Protein AF-A0A0F9GDW2-F1 (afdb_monomer)

Structure (mmCIF, N/CA/C/O backbone):
data_AF-A0A0F9GDW2-F1
#
_entry.id   AF-A0A0F9GDW2-F1
#
loop_
_atom_site.group_PDB
_atom_site.id
_atom_site.type_symbol
_atom_site.label_atom_id
_atom_site.label_alt_id
_atom_site.label_comp_id
_atom_site.label_asym_id
_atom_site.label_entity_id
_atom_site.label_seq_id
_atom_site.pdbx_PDB_ins_code
_atom_site.Cartn_x
_atom_site.Cartn_y
_atom_site.Cartn_z
_atom_site.occupancy
_atom_site.B_iso_or_equiv
_atom_site.auth_seq_id
_atom_site.auth_comp_id
_atom_site.auth_asym_id
_atom_site.auth_atom_id
_atom_site.pdbx_PDB_model_num
ATOM 1 N N . MET A 1 1 ? 42.168 -28.262 28.549 1.00 52.00 1 MET A N 1
ATOM 2 C CA . MET A 1 1 ? 41.360 -29.032 27.578 1.00 52.00 1 MET A CA 1
ATOM 3 C C . MET A 1 1 ? 40.433 -28.044 26.885 1.00 52.00 1 MET A C 1
ATOM 5 O O . MET A 1 1 ? 39.721 -27.346 27.592 1.00 52.00 1 MET A O 1
ATOM 9 N N . SER A 1 2 ? 40.497 -27.896 25.560 1.00 59.50 2 SER A N 1
ATOM 10 C CA . SER A 1 2 ? 39.578 -27.034 24.804 1.00 59.50 2 SER A CA 1
ATOM 11 C C . SER A 1 2 ? 38.297 -27.809 24.485 1.00 59.50 2 SER A C 1
ATOM 13 O O . SER A 1 2 ? 38.347 -28.894 23.909 1.00 59.50 2 SER A O 1
ATOM 15 N N . VAL A 1 3 ? 37.141 -27.279 24.883 1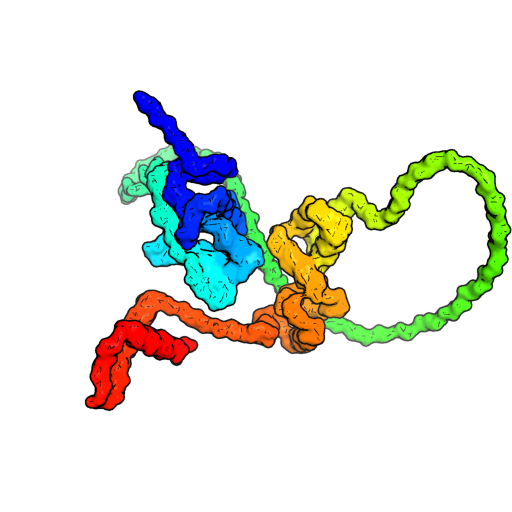.00 66.94 3 VAL A N 1
ATOM 16 C CA . VAL A 1 3 ? 35.837 -27.858 24.532 1.00 66.94 3 VAL A CA 1
ATOM 17 C C . VAL A 1 3 ? 35.447 -27.324 23.158 1.00 66.94 3 VAL A C 1
ATOM 19 O O . VAL A 1 3 ? 35.187 -26.133 23.009 1.00 66.94 3 VAL A O 1
ATOM 22 N N . THR A 1 4 ? 35.415 -28.194 22.149 1.00 68.94 4 THR A N 1
ATOM 23 C CA . THR A 1 4 ? 34.910 -27.837 20.816 1.00 68.94 4 THR A CA 1
ATOM 24 C C . THR A 1 4 ? 33.392 -27.998 20.833 1.00 68.94 4 THR A C 1
ATOM 26 O O . THR A 1 4 ? 32.893 -29.119 20.903 1.00 68.94 4 THR A O 1
ATOM 29 N N . ARG A 1 5 ? 32.645 -26.888 20.829 1.00 68.94 5 ARG A N 1
ATOM 30 C CA . ARG A 1 5 ? 31.180 -26.923 20.709 1.00 68.94 5 ARG A CA 1
ATOM 31 C C . ARG A 1 5 ? 30.817 -27.086 19.235 1.00 68.94 5 ARG A C 1
ATOM 33 O O . ARG A 1 5 ? 31.237 -26.283 18.408 1.00 68.94 5 ARG A O 1
ATOM 40 N N . THR A 1 6 ? 30.056 -28.129 18.915 1.00 75.31 6 THR A N 1
ATOM 41 C CA . THR A 1 6 ? 29.472 -28.289 17.577 1.00 75.31 6 THR A CA 1
ATOM 42 C C . THR A 1 6 ? 28.319 -27.291 17.457 1.00 75.31 6 THR A C 1
ATOM 44 O O . THR A 1 6 ? 27.475 -27.275 18.357 1.00 75.31 6 THR A O 1
ATOM 47 N N . PRO A 1 7 ? 28.276 -26.436 16.421 1.00 76.12 7 PRO A N 1
ATOM 48 C CA . PRO A 1 7 ? 27.157 -25.522 16.234 1.00 76.12 7 PRO A CA 1
ATOM 49 C C . PRO A 1 7 ? 25.866 -26.321 16.006 1.00 76.12 7 PRO A C 1
ATOM 51 O O . PRO A 1 7 ? 25.851 -27.284 15.242 1.00 76.12 7 PRO A O 1
ATOM 54 N N . ALA A 1 8 ? 24.790 -25.912 16.676 1.00 79.06 8 ALA A N 1
ATOM 55 C CA . ALA A 1 8 ? 23.445 -26.450 16.498 1.00 79.06 8 ALA A CA 1
ATOM 56 C C . ALA A 1 8 ? 22.845 -26.077 15.127 1.00 79.06 8 ALA A C 1
ATOM 58 O O . ALA A 1 8 ? 21.973 -26.781 14.625 1.00 79.06 8 ALA A O 1
ATOM 59 N N . CYS A 1 9 ? 23.329 -24.997 14.506 1.00 78.94 9 CYS A N 1
ATOM 60 C CA . CYS A 1 9 ? 22.903 -24.528 13.193 1.00 78.94 9 CYS A CA 1
ATOM 61 C C . CYS A 1 9 ? 24.097 -24.148 12.317 1.00 78.94 9 CYS A C 1
ATOM 63 O O . CYS A 1 9 ? 25.021 -23.455 12.744 1.00 78.94 9 CYS A O 1
ATOM 65 N N . THR A 1 10 ? 24.061 -24.602 11.067 1.00 82.75 10 THR A N 1
ATOM 66 C CA . THR A 1 10 ? 25.106 -24.378 10.062 1.00 82.75 10 THR A CA 1
ATOM 67 C C . THR A 1 10 ? 24.712 -23.338 9.011 1.00 82.75 10 THR A C 1
ATOM 69 O O . THR A 1 10 ? 25.503 -23.068 8.104 1.00 82.75 10 THR A O 1
ATOM 72 N N . VAL A 1 11 ? 23.525 -22.720 9.113 1.00 77.25 11 VAL A N 1
ATOM 73 C CA . VAL A 1 11 ? 23.107 -21.679 8.166 1.00 77.25 11 VAL A CA 1
ATOM 74 C C . VAL A 1 11 ? 23.970 -20.430 8.306 1.00 77.25 11 VAL A C 1
ATOM 76 O O . VAL A 1 11 ? 24.138 -19.840 9.376 1.00 77.25 11 VAL A O 1
ATOM 79 N N . LYS A 1 12 ? 24.522 -20.011 7.163 1.00 75.75 12 LYS A N 1
ATOM 80 C CA . LYS A 1 12 ? 25.348 -18.813 7.037 1.00 75.75 12 LYS A CA 1
ATOM 81 C C . LYS A 1 12 ? 24.531 -17.578 7.428 1.00 75.75 12 LYS A C 1
ATOM 83 O O . LYS A 1 12 ? 23.558 -17.247 6.759 1.00 75.75 12 LYS A O 1
ATOM 88 N N . GLY A 1 13 ? 24.971 -16.880 8.474 1.00 74.25 13 GLY A N 1
ATOM 89 C CA . GLY A 1 13 ? 24.298 -15.685 8.994 1.00 74.25 13 GLY A CA 1
ATOM 90 C C . GLY A 1 13 ? 23.330 -15.944 10.151 1.00 74.25 13 GLY A C 1
ATOM 91 O O . GLY A 1 13 ? 22.665 -15.002 10.573 1.00 74.25 13 GLY A O 1
ATOM 92 N N . CYS A 1 14 ? 23.262 -17.171 10.687 1.00 78.38 14 CYS A N 1
ATOM 93 C CA . CYS A 1 14 ? 22.574 -17.416 11.953 1.00 78.38 14 CYS A CA 1
ATOM 94 C C . CYS A 1 14 ? 23.217 -16.564 13.068 1.00 78.38 14 CYS A C 1
ATOM 96 O O . CYS A 1 14 ? 24.439 -16.628 13.237 1.00 78.38 14 CYS A O 1
ATOM 98 N N . PRO A 1 15 ? 22.438 -15.776 13.834 1.00 78.00 15 PRO A N 1
ATOM 99 C CA . PRO A 1 15 ? 22.981 -14.943 14.906 1.00 78.00 15 PRO A CA 1
ATOM 100 C C . PRO A 1 15 ? 23.404 -15.765 16.131 1.00 78.00 15 PRO A C 1
ATOM 102 O O . PRO A 1 15 ? 24.251 -15.321 16.898 1.00 78.00 15 PRO A O 1
ATOM 105 N N . GLN A 1 16 ? 22.842 -16.966 16.321 1.00 85.12 16 GLN A N 1
ATOM 106 C CA . GLN A 1 16 ? 23.134 -17.824 17.471 1.00 85.12 16 GLN A CA 1
ATOM 107 C C . GLN A 1 16 ? 23.370 -19.288 17.066 1.00 85.12 16 GLN A C 1
ATOM 109 O O . GLN A 1 16 ? 22.663 -20.177 17.541 1.00 85.12 16 GLN A O 1
ATOM 114 N N . PRO A 1 17 ? 24.388 -19.594 16.240 1.00 84.50 17 PRO A N 1
ATOM 115 C CA . PRO A 1 17 ? 24.582 -20.924 15.654 1.00 84.50 17 PRO A CA 1
ATOM 116 C C . PRO A 1 17 ? 24.800 -22.034 16.689 1.00 84.50 17 PRO A C 1
ATOM 118 O O . PRO A 1 17 ? 24.623 -23.203 16.374 1.00 84.50 17 PRO A O 1
ATOM 121 N N . SER A 1 18 ? 25.155 -21.694 17.927 1.00 86.19 18 SER A N 1
ATOM 122 C CA . SER A 1 18 ? 25.413 -22.648 19.012 1.00 86.19 18 SER A CA 1
ATOM 123 C C . SER A 1 18 ? 24.272 -22.767 20.030 1.00 86.19 18 SER A C 1
ATOM 125 O O . SER A 1 18 ? 24.387 -23.582 20.942 1.00 86.19 18 SER A O 1
ATOM 127 N N . SER A 1 19 ? 23.207 -21.962 19.922 1.00 84.88 19 SER A N 1
ATOM 128 C CA . SER A 1 19 ? 22.114 -21.928 20.904 1.00 84.88 19 SER A CA 1
ATOM 129 C C . SER A 1 19 ? 20.994 -22.891 20.500 1.00 84.88 19 SER A C 1
ATOM 131 O O . SER A 1 19 ? 20.288 -22.605 19.535 1.00 84.88 19 SER A O 1
ATOM 133 N N . PRO A 1 20 ? 20.793 -24.035 21.178 1.00 82.62 20 PRO A N 1
ATOM 134 C CA . PRO A 1 20 ? 19.702 -24.944 20.833 1.00 82.62 20 PRO A CA 1
ATOM 135 C C . PRO A 1 20 ? 18.328 -24.304 21.072 1.00 82.62 20 PRO A C 1
ATOM 137 O O . PRO A 1 20 ? 17.420 -24.534 20.284 1.00 82.62 20 PRO A O 1
ATOM 140 N N . GLU A 1 21 ? 18.191 -23.450 22.092 1.00 82.88 21 GLU A N 1
ATOM 141 C CA . GLU A 1 21 ? 16.929 -22.768 22.413 1.00 82.88 21 GLU A CA 1
ATOM 142 C C . GLU A 1 21 ? 16.504 -21.769 21.336 1.00 82.88 21 GLU A C 1
ATOM 144 O O . GLU A 1 21 ? 15.319 -21.669 21.027 1.00 82.88 21 GLU A O 1
ATOM 149 N N . PHE A 1 22 ? 17.467 -21.082 20.710 1.00 80.44 22 PHE A N 1
ATOM 150 C CA . PHE A 1 22 ? 17.203 -20.174 19.590 1.00 80.44 22 PHE A CA 1
ATOM 151 C C . PHE A 1 22 ? 16.595 -20.897 18.376 1.00 80.44 22 PHE A C 1
ATOM 153 O O . PHE A 1 22 ? 15.884 -20.293 17.577 1.00 80.44 22 PHE A O 1
ATOM 160 N N . HIS A 1 23 ? 16.854 -22.200 18.247 1.00 80.31 23 HIS A N 1
ATOM 161 C CA . HIS A 1 23 ? 16.364 -23.031 17.149 1.00 80.31 23 HIS A CA 1
ATOM 162 C C . HIS A 1 23 ? 15.112 -23.833 17.514 1.00 80.31 23 HIS A C 1
ATOM 164 O O . HIS A 1 23 ? 14.729 -24.721 16.758 1.00 80.31 23 HIS A O 1
ATOM 170 N N . ILE A 1 24 ? 14.457 -23.541 18.641 1.00 84.31 24 ILE A N 1
ATOM 171 C CA . ILE A 1 24 ? 13.133 -24.090 18.951 1.00 84.31 24 ILE A CA 1
ATOM 172 C C . ILE A 1 24 ? 12.095 -23.109 18.401 1.00 84.31 24 ILE A C 1
ATOM 174 O O . ILE A 1 24 ? 12.062 -21.955 18.835 1.00 84.31 24 ILE A O 1
ATOM 178 N N . PRO A 1 25 ? 11.265 -23.511 17.424 1.00 84.44 25 PRO A N 1
ATOM 179 C CA . PRO A 1 25 ? 10.358 -22.581 16.772 1.00 84.44 25 PRO A CA 1
ATOM 180 C C . PRO A 1 25 ? 9.302 -22.117 17.768 1.00 84.44 25 PRO A C 1
ATOM 182 O O . PRO A 1 25 ? 8.702 -22.922 18.482 1.00 84.44 25 PRO A O 1
ATOM 185 N N . ILE A 1 26 ? 9.048 -20.809 17.803 1.00 86.75 26 ILE A N 1
ATOM 186 C CA . ILE A 1 26 ? 8.137 -20.204 18.784 1.00 86.75 26 ILE A CA 1
ATOM 187 C C . ILE A 1 26 ? 6.688 -20.681 18.615 1.00 86.75 26 ILE A C 1
ATOM 189 O O . ILE A 1 26 ? 5.897 -20.557 19.543 1.00 86.75 26 ILE A O 1
ATOM 193 N N . CYS A 1 27 ? 6.347 -21.242 17.451 1.00 84.00 27 CYS A N 1
ATOM 194 C CA . CYS A 1 27 ? 5.046 -21.845 17.170 1.00 84.00 27 CYS A CA 1
ATOM 195 C C . CYS A 1 27 ? 4.886 -23.267 17.737 1.00 84.00 27 CYS A C 1
ATOM 197 O O . CYS A 1 27 ? 3.802 -23.827 17.645 1.00 84.00 27 CYS A O 1
ATOM 199 N N . GLY A 1 28 ? 5.943 -23.883 18.284 1.00 82.12 28 GLY A N 1
ATOM 200 C CA . GLY A 1 28 ? 5.887 -25.222 18.887 1.00 82.12 28 GLY A CA 1
ATOM 201 C C . GLY A 1 28 ? 5.769 -26.393 17.899 1.00 82.12 28 GLY A C 1
ATOM 202 O O . GLY A 1 28 ? 5.793 -27.546 18.323 1.00 82.12 28 GLY A O 1
ATOM 203 N N . HIS A 1 29 ? 5.681 -26.131 16.593 1.00 76.94 29 HIS A N 1
ATOM 204 C CA . HIS A 1 29 ? 5.702 -27.165 15.554 1.00 76.94 29 HIS A CA 1
ATOM 205 C C . HIS A 1 29 ? 7.136 -27.692 15.392 1.00 76.94 29 HIS A C 1
ATOM 207 O O . HIS A 1 29 ? 8.032 -26.902 15.126 1.00 76.94 29 HIS A O 1
ATOM 213 N N . GLY A 1 30 ? 7.351 -28.992 15.625 1.00 63.19 30 GLY A N 1
ATOM 214 C CA . GLY A 1 30 ? 8.648 -29.618 15.933 1.00 63.19 30 GLY A CA 1
ATOM 215 C C . GLY A 1 30 ? 9.842 -29.361 14.993 1.00 63.19 30 GLY A C 1
ATOM 216 O O . GLY A 1 30 ? 9.736 -28.794 13.913 1.00 63.19 30 GLY A O 1
ATOM 217 N N . LEU A 1 31 ? 11.017 -29.826 15.435 1.00 59.19 31 LEU A N 1
ATOM 218 C CA . LEU A 1 31 ? 12.348 -29.571 14.852 1.00 59.19 31 LEU A CA 1
ATOM 219 C C . LEU A 1 31 ? 12.646 -30.301 13.525 1.00 59.19 31 LEU A C 1
ATOM 221 O O . LEU A 1 31 ? 13.790 -30.289 13.065 1.00 59.19 31 LEU A O 1
ATOM 225 N N . GLU A 1 32 ? 11.672 -30.977 12.916 1.00 55.09 32 GLU A N 1
ATOM 226 C CA . GLU A 1 32 ? 11.931 -31.839 11.763 1.00 55.09 32 GLU A CA 1
ATOM 227 C C . GLU A 1 32 ? 12.125 -31.025 10.473 1.00 55.09 32 GLU A C 1
ATOM 229 O O . GLU A 1 32 ? 11.215 -30.782 9.690 1.00 55.09 32 GLU A O 1
ATOM 234 N N . GLY A 1 33 ? 13.378 -30.636 10.232 1.00 52.59 33 GLY A N 1
ATOM 235 C CA . GLY A 1 33 ? 13.970 -30.788 8.902 1.00 52.59 33 GLY A CA 1
ATOM 236 C C . GLY A 1 33 ? 14.481 -29.529 8.218 1.00 52.59 33 GLY A C 1
ATOM 237 O O . GLY A 1 33 ? 15.542 -29.591 7.602 1.00 52.59 33 GLY A O 1
ATOM 238 N N . HIS A 1 34 ? 13.817 -28.378 8.331 1.00 58.16 34 HIS A N 1
ATOM 239 C CA . HIS A 1 34 ? 14.193 -27.202 7.533 1.00 58.16 34 HIS A CA 1
ATOM 240 C C . HIS A 1 34 ? 14.028 -25.904 8.328 1.00 58.16 34 HIS A C 1
ATOM 242 O O . HIS A 1 34 ? 12.921 -25.419 8.539 1.00 58.16 34 HIS A O 1
ATOM 248 N N . HIS A 1 35 ? 15.145 -25.341 8.800 1.00 56.12 35 HIS A N 1
ATOM 249 C CA . HIS A 1 35 ? 15.147 -24.058 9.500 1.00 56.12 35 HIS A CA 1
ATOM 250 C C . HIS A 1 35 ? 15.258 -22.909 8.490 1.00 56.12 35 HIS A C 1
ATOM 252 O O . HIS A 1 35 ? 16.263 -22.769 7.795 1.00 56.12 35 HIS A O 1
ATOM 258 N N . HIS A 1 36 ? 14.229 -22.065 8.425 1.00 58.44 36 HIS A N 1
ATOM 259 C CA . HIS A 1 36 ? 14.287 -20.791 7.716 1.00 58.44 36 HIS A CA 1
ATOM 260 C C . HIS A 1 36 ? 14.498 -19.673 8.739 1.00 58.44 36 HIS A C 1
ATOM 262 O O . HIS A 1 36 ? 13.684 -19.474 9.639 1.00 58.44 36 HIS A O 1
ATOM 268 N N . HIS A 1 37 ? 15.613 -18.948 8.627 1.00 58.38 37 HIS A N 1
ATOM 269 C CA . HIS A 1 37 ? 15.817 -17.728 9.404 1.00 58.38 37 HIS A CA 1
ATOM 270 C C . HIS A 1 37 ? 14.956 -16.624 8.803 1.00 58.38 37 HIS A C 1
ATOM 272 O O . HIS A 1 37 ? 15.246 -16.118 7.718 1.00 58.38 37 HIS A O 1
ATOM 278 N N . VAL A 1 38 ? 13.908 -16.236 9.520 1.00 56.03 38 VAL A N 1
ATOM 279 C CA . VAL A 1 38 ? 13.027 -15.149 9.100 1.00 56.03 38 VAL A CA 1
ATOM 280 C C . VAL A 1 38 ? 13.614 -13.846 9.612 1.00 56.03 38 VAL A C 1
ATOM 282 O O . VAL A 1 38 ? 13.271 -13.347 10.684 1.00 56.03 38 VAL A O 1
ATOM 285 N N . VAL A 1 39 ? 14.545 -13.283 8.847 1.00 55.78 39 VAL A N 1
ATOM 286 C CA . VAL A 1 39 ? 14.978 -11.904 9.074 1.00 55.78 39 VAL A CA 1
ATOM 287 C C . VAL A 1 39 ? 13.936 -11.010 8.421 1.00 55.78 39 VAL A C 1
ATOM 289 O O . VAL A 1 39 ? 14.037 -10.698 7.233 1.00 55.78 39 VAL A O 1
ATOM 292 N N . LYS A 1 40 ? 12.907 -10.611 9.176 1.00 53.78 40 LYS A N 1
ATOM 293 C CA . LYS A 1 40 ? 11.912 -9.663 8.669 1.00 53.78 40 LYS A CA 1
ATOM 294 C C . LYS A 1 40 ? 12.575 -8.291 8.504 1.00 53.78 40 LYS A C 1
ATOM 296 O O . LYS A 1 40 ? 12.608 -7.477 9.424 1.00 53.78 40 LYS A O 1
ATOM 301 N N . ARG A 1 41 ? 13.129 -8.036 7.314 1.00 50.78 41 ARG A N 1
ATOM 302 C CA . ARG A 1 41 ? 13.840 -6.786 6.980 1.00 50.78 41 ARG A CA 1
ATOM 303 C C . ARG A 1 41 ? 12.935 -5.551 7.053 1.00 50.78 41 ARG A C 1
ATOM 305 O O . ARG A 1 41 ? 13.435 -4.454 7.288 1.00 50.78 41 ARG A O 1
ATOM 312 N N . SER A 1 42 ? 11.620 -5.734 6.916 1.00 44.59 42 SER A N 1
ATOM 313 C CA . SER A 1 42 ? 10.633 -4.657 6.782 1.00 44.59 42 SER A CA 1
ATOM 314 C C . SER A 1 42 ? 10.296 -3.887 8.069 1.00 44.59 42 SER A C 1
ATOM 316 O O . SER A 1 42 ? 9.485 -2.967 8.008 1.00 44.59 42 SER A O 1
ATOM 318 N N . GLN A 1 43 ? 10.899 -4.199 9.227 1.00 45.06 43 GLN A N 1
ATOM 319 C CA . GLN A 1 43 ? 10.643 -3.448 10.474 1.00 45.06 43 GLN A CA 1
ATOM 320 C C . GLN A 1 43 ? 11.884 -2.959 11.243 1.00 45.06 43 GLN A C 1
ATOM 322 O O . GLN A 1 43 ? 11.722 -2.363 12.304 1.00 45.06 43 GLN A O 1
ATOM 327 N N . GLY A 1 44 ? 13.112 -3.131 10.733 1.00 40.94 44 GLY A N 1
ATOM 328 C CA . GLY A 1 44 ? 14.289 -2.640 11.474 1.00 40.94 44 GLY A CA 1
ATOM 329 C C . GLY A 1 44 ? 15.662 -2.733 10.807 1.00 40.94 44 GLY A C 1
ATOM 330 O O . GLY A 1 44 ? 16.665 -2.533 11.484 1.00 40.94 44 GLY A O 1
ATOM 331 N N . GLY A 1 45 ? 15.758 -3.040 9.509 1.00 52.72 45 GLY A N 1
ATOM 332 C CA . GLY A 1 45 ? 17.063 -3.242 8.871 1.00 52.72 45 GLY A CA 1
ATOM 333 C C . GLY A 1 45 ? 17.755 -4.532 9.337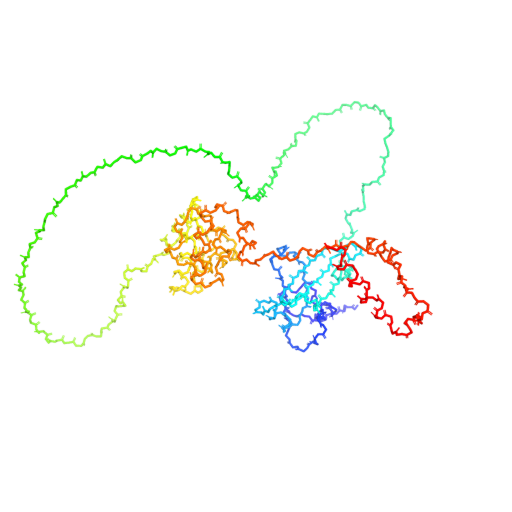 1.00 52.72 45 GLY A C 1
ATOM 334 O O . GLY A 1 45 ? 17.092 -5.491 9.730 1.00 52.72 45 GLY A O 1
ATOM 335 N N . LYS A 1 46 ? 19.092 -4.587 9.250 1.00 57.50 46 LYS A N 1
ATOM 336 C CA . LYS A 1 46 ? 19.890 -5.784 9.598 1.00 57.50 46 LYS A CA 1
ATOM 337 C C . LYS A 1 46 ? 19.796 -6.176 11.081 1.00 57.50 46 LYS A C 1
ATOM 339 O O . LYS A 1 46 ? 20.043 -7.336 11.395 1.00 57.50 46 LYS A O 1
ATOM 344 N N . ASP A 1 47 ? 19.370 -5.243 11.931 1.00 64.00 47 ASP A N 1
ATOM 345 C CA . ASP A 1 47 ? 19.333 -5.381 13.391 1.00 64.00 47 ASP A CA 1
ATOM 346 C C . ASP A 1 47 ? 17.903 -5.573 13.929 1.00 64.00 47 ASP A C 1
ATOM 348 O O . ASP A 1 47 ? 17.639 -5.443 15.126 1.00 64.00 47 ASP A O 1
ATOM 352 N N . GLY A 1 48 ? 16.948 -5.868 13.040 1.00 66.81 48 GLY A N 1
ATOM 353 C CA . GLY A 1 48 ? 15.583 -6.192 13.436 1.00 66.81 48 GLY A CA 1
ATOM 354 C C . GLY A 1 48 ? 15.519 -7.464 14.297 1.00 66.81 48 GLY A C 1
ATOM 355 O O . GLY A 1 48 ? 16.338 -8.371 14.121 1.00 66.81 48 GLY A O 1
ATOM 356 N N . PRO A 1 49 ? 14.536 -7.566 15.212 1.00 69.06 49 PRO A N 1
ATOM 357 C CA . PRO A 1 49 ? 14.340 -8.767 16.015 1.00 69.06 49 PRO A CA 1
ATOM 358 C C . PRO A 1 49 ? 14.131 -9.983 15.107 1.00 69.06 49 PRO A C 1
ATOM 360 O O . PRO A 1 49 ? 13.234 -9.996 14.261 1.00 69.06 49 PRO A O 1
ATOM 363 N N . GLN A 1 50 ? 14.972 -11.001 15.283 1.00 74.62 50 GLN A N 1
ATOM 364 C CA . GLN A 1 50 ? 14.862 -12.264 14.563 1.00 74.62 50 GLN A CA 1
ATOM 365 C C . GLN A 1 50 ? 14.065 -13.243 15.414 1.00 74.62 50 GLN A C 1
ATOM 367 O O . GLN A 1 50 ? 14.420 -13.505 16.561 1.00 74.62 50 GLN A O 1
ATOM 372 N N . VAL A 1 51 ? 12.990 -13.781 14.846 1.00 81.25 51 VAL A N 1
ATOM 373 C CA . VAL A 1 51 ? 12.208 -14.848 15.469 1.00 81.25 51 VAL A CA 1
ATOM 374 C C . VAL A 1 51 ? 12.304 -16.109 14.631 1.00 81.25 51 VAL A C 1
ATOM 376 O O . VAL A 1 51 ? 12.376 -16.052 13.402 1.00 81.25 51 VAL A O 1
ATOM 379 N N . PHE A 1 52 ? 12.290 -17.253 15.305 1.00 82.62 52 PHE A N 1
ATOM 380 C CA . PHE A 1 52 ? 12.320 -18.549 14.652 1.00 82.62 52 PHE A CA 1
ATOM 381 C C . PHE A 1 52 ? 10.915 -19.163 14.629 1.00 82.62 52 PHE A C 1
ATOM 383 O O . PHE A 1 52 ? 10.327 -19.401 15.681 1.00 82.62 52 PHE A O 1
ATOM 390 N N . ILE A 1 53 ? 10.367 -19.404 13.436 1.00 86.38 53 ILE A N 1
ATOM 391 C CA . ILE A 1 53 ? 9.052 -20.031 13.209 1.00 86.38 53 ILE A CA 1
ATOM 392 C C . ILE A 1 53 ? 9.199 -21.215 12.248 1.00 86.38 53 ILE A C 1
ATOM 394 O O . ILE A 1 53 ? 10.149 -21.261 11.468 1.00 86.38 53 ILE A O 1
ATOM 398 N N . CYS A 1 54 ? 8.274 -22.179 12.301 1.00 85.75 54 CYS A N 1
ATOM 399 C CA . CYS A 1 54 ? 8.309 -23.316 11.382 1.00 85.75 54 CYS A CA 1
ATOM 400 C C . CYS A 1 54 ? 7.988 -22.891 9.930 1.00 85.75 54 CYS A C 1
ATOM 402 O O . CYS A 1 54 ? 7.362 -21.841 9.726 1.00 85.75 54 CYS A O 1
ATOM 404 N N . PRO A 1 55 ? 8.371 -23.704 8.923 1.00 83.56 55 PRO A N 1
ATOM 405 C CA . PRO A 1 55 ? 8.103 -23.419 7.512 1.00 83.56 55 PRO A CA 1
ATOM 406 C C . PRO A 1 55 ? 6.631 -23.137 7.197 1.00 83.56 55 PRO A C 1
ATOM 408 O O . PRO A 1 55 ? 6.347 -22.217 6.438 1.00 83.56 55 PRO A O 1
ATOM 411 N N . ASP A 1 56 ? 5.695 -23.855 7.821 1.00 86.12 56 ASP A N 1
ATOM 412 C CA . ASP A 1 56 ? 4.262 -23.660 7.573 1.00 86.12 56 ASP A CA 1
ATOM 413 C C . ASP A 1 56 ? 3.773 -22.306 8.093 1.00 86.12 56 ASP A C 1
ATOM 415 O O . ASP A 1 56 ? 3.062 -21.582 7.395 1.00 86.12 56 ASP A O 1
ATOM 419 N N . CYS A 1 57 ? 4.184 -21.915 9.304 1.00 88.62 57 CYS A N 1
ATOM 420 C CA . CYS A 1 57 ? 3.864 -20.593 9.844 1.00 88.62 57 CYS A CA 1
ATOM 421 C C . CYS A 1 57 ? 4.486 -19.488 8.987 1.00 88.62 57 CYS A C 1
ATOM 423 O O . CYS A 1 57 ? 3.850 -18.465 8.751 1.00 88.62 57 CYS A O 1
ATOM 425 N N . HIS A 1 58 ? 5.708 -19.700 8.496 1.00 85.75 58 HIS A N 1
ATOM 426 C CA . HIS A 1 58 ? 6.368 -18.763 7.596 1.00 85.75 58 HIS A CA 1
ATOM 427 C C . HIS A 1 58 ? 5.614 -18.617 6.274 1.00 85.75 58 HIS A C 1
ATOM 429 O O . HIS A 1 58 ? 5.313 -17.503 5.857 1.00 85.75 58 HIS A O 1
ATOM 435 N N . HIS A 1 59 ? 5.249 -19.736 5.648 1.00 86.50 59 HIS A N 1
ATOM 436 C CA . HIS A 1 59 ? 4.493 -19.735 4.403 1.00 86.50 59 HIS A CA 1
ATOM 437 C C . HIS A 1 59 ? 3.155 -19.006 4.557 1.00 86.50 59 HIS A C 1
ATOM 439 O O . HIS A 1 59 ? 2.817 -18.192 3.704 1.00 86.50 59 HIS A O 1
ATOM 445 N N . ASN A 1 60 ? 2.438 -19.232 5.662 1.00 90.75 60 ASN A N 1
ATOM 446 C CA . ASN A 1 60 ? 1.170 -18.553 5.927 1.00 90.75 60 ASN A CA 1
ATOM 447 C C . ASN A 1 60 ? 1.317 -17.044 6.180 1.00 90.75 60 ASN A C 1
ATOM 449 O O . ASN A 1 60 ? 0.396 -16.299 5.866 1.00 90.75 60 ASN A O 1
ATOM 453 N N . ILE A 1 61 ? 2.446 -16.589 6.733 1.00 90.06 61 ILE A N 1
ATOM 454 C CA . ILE A 1 61 ? 2.724 -15.160 6.955 1.00 90.06 61 ILE A CA 1
ATOM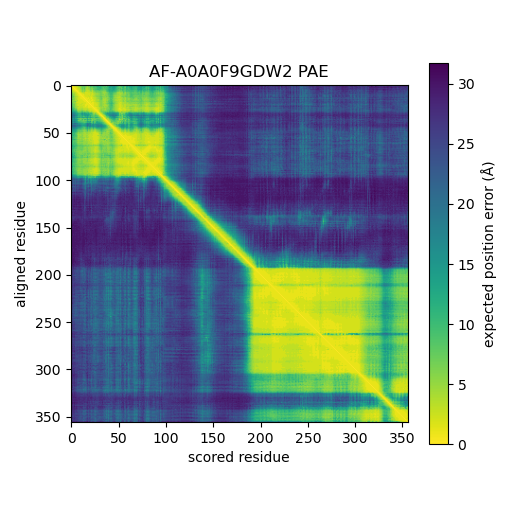 455 C C . ILE A 1 61 ? 3.122 -14.454 5.655 1.00 90.06 61 ILE A C 1
ATOM 457 O O . ILE A 1 61 ? 2.684 -13.333 5.413 1.00 90.06 61 ILE A O 1
ATOM 461 N N . ASP A 1 62 ? 3.965 -15.087 4.838 1.00 85.56 62 ASP A N 1
ATOM 462 C CA . ASP A 1 62 ? 4.512 -14.455 3.632 1.00 85.56 62 ASP A CA 1
ATOM 463 C C . ASP A 1 62 ? 3.577 -14.577 2.424 1.00 85.56 62 ASP A C 1
ATOM 465 O O . ASP A 1 62 ? 3.479 -13.652 1.622 1.00 85.56 62 ASP A O 1
ATOM 469 N N . ASN A 1 63 ? 2.908 -15.725 2.282 1.00 86.94 63 ASN A N 1
ATOM 470 C CA . ASN A 1 63 ? 2.104 -16.061 1.102 1.00 86.94 63 ASN A CA 1
ATOM 471 C C . ASN A 1 63 ? 0.642 -16.382 1.434 1.00 86.94 63 ASN A C 1
ATOM 473 O O . ASN A 1 63 ? -0.178 -16.478 0.524 1.00 86.94 63 ASN A O 1
ATOM 477 N N . GLY A 1 64 ? 0.329 -16.612 2.709 1.00 90.31 64 GLY A N 1
ATOM 478 C CA . GLY A 1 64 ? -1.011 -16.959 3.155 1.00 90.31 64 GLY A CA 1
ATOM 479 C C . GLY A 1 64 ? -1.755 -15.774 3.754 1.00 90.31 64 GLY A C 1
ATOM 480 O O . GLY A 1 64 ? -1.562 -14.615 3.396 1.00 90.31 64 GLY A O 1
ATOM 481 N N . GLU A 1 65 ? -2.646 -16.099 4.681 1.00 92.94 65 GLU A N 1
ATOM 482 C CA . GLU A 1 65 ? -3.618 -15.158 5.229 1.00 92.94 65 GLU A CA 1
ATOM 483 C C . GLU A 1 65 ? -3.226 -14.633 6.620 1.00 92.94 65 GLU A C 1
ATOM 485 O O . GLU A 1 65 ? -4.037 -13.996 7.297 1.00 92.94 65 GLU A O 1
ATOM 490 N N . TRP A 1 66 ? -2.008 -14.924 7.093 1.00 95.25 66 TRP A N 1
ATOM 491 C CA . TRP A 1 66 ? -1.572 -14.519 8.428 1.00 95.25 66 TRP A CA 1
ATOM 492 C C . TRP A 1 66 ? -0.868 -13.164 8.401 1.00 95.25 66 TRP A C 1
ATOM 494 O O . TRP A 1 66 ? -0.042 -12.875 7.542 1.00 95.25 66 TRP A O 1
ATOM 504 N N . GLY A 1 67 ? -1.144 -12.335 9.405 1.00 90.75 67 GLY A N 1
ATOM 505 C CA . GLY A 1 67 ? -0.356 -11.145 9.701 1.00 90.75 67 GLY A CA 1
ATOM 506 C C . GLY A 1 67 ? 0.601 -11.389 10.863 1.00 90.75 67 GLY A C 1
ATOM 507 O O . GLY A 1 67 ? 0.361 -12.238 11.718 1.00 90.75 67 GLY A O 1
ATOM 508 N N . ASN A 1 68 ? 1.684 -10.616 10.935 1.00 93.94 68 ASN A N 1
ATOM 509 C CA . ASN A 1 68 ? 2.565 -10.613 12.099 1.00 93.94 68 ASN A CA 1
ATOM 510 C C . ASN A 1 68 ? 3.150 -9.226 12.412 1.00 93.94 68 ASN A C 1
ATOM 512 O O . ASN A 1 68 ? 3.324 -8.372 11.536 1.00 93.94 68 ASN A O 1
ATOM 516 N N . ALA A 1 69 ? 3.476 -8.996 13.683 1.00 91.38 69 ALA A N 1
ATOM 517 C CA . ALA A 1 69 ? 4.138 -7.779 14.147 1.00 91.38 69 ALA A CA 1
ATOM 518 C C . ALA A 1 69 ? 4.862 -8.006 15.472 1.00 91.38 69 ALA A C 1
ATOM 520 O O . ALA A 1 69 ? 4.407 -8.773 16.316 1.00 91.38 69 ALA A O 1
ATOM 521 N N . VAL A 1 70 ? 5.933 -7.247 15.683 1.00 89.06 70 VAL A N 1
ATOM 522 C CA . VAL A 1 70 ? 6.540 -7.071 17.003 1.00 89.06 70 VAL A CA 1
ATOM 523 C C . VAL A 1 70 ? 6.016 -5.769 17.595 1.00 89.06 70 VAL A C 1
ATOM 525 O O . VAL A 1 70 ? 6.056 -4.731 16.935 1.00 89.06 70 VAL A O 1
ATOM 528 N N . LYS A 1 71 ? 5.501 -5.807 18.826 1.00 90.44 71 LYS A N 1
ATOM 529 C CA . LYS A 1 71 ? 4.969 -4.617 19.507 1.00 90.44 71 LYS A CA 1
ATOM 530 C C . LYS A 1 71 ? 5.592 -4.469 20.895 1.00 90.44 71 LYS A C 1
ATOM 532 O O . LYS A 1 71 ? 5.771 -5.484 21.568 1.00 90.44 71 LYS A O 1
ATOM 537 N N . PRO A 1 72 ? 5.900 -3.240 21.346 1.00 90.25 72 PRO A N 1
ATOM 538 C CA . PRO A 1 72 ? 6.234 -3.004 22.742 1.00 90.25 72 PRO A CA 1
ATOM 539 C C . PRO A 1 72 ? 4.983 -3.206 23.605 1.00 90.25 72 PRO A C 1
ATOM 541 O O . PRO A 1 72 ? 3.896 -2.737 23.259 1.00 90.25 72 PRO A O 1
ATOM 544 N N . PHE A 1 73 ? 5.144 -3.896 24.726 1.00 88.94 73 PHE A N 1
ATOM 545 C CA . PHE A 1 73 ? 4.098 -4.199 25.687 1.00 88.94 73 PHE A CA 1
ATOM 546 C C . PHE A 1 73 ? 4.571 -3.775 27.089 1.00 88.94 73 PHE A C 1
ATOM 548 O O . PHE A 1 73 ? 5.616 -4.247 27.554 1.00 88.94 73 PHE A O 1
ATOM 555 N N . PRO A 1 74 ? 3.849 -2.869 27.775 1.00 88.44 74 PRO A N 1
ATOM 556 C CA . PRO A 1 74 ? 4.228 -2.417 29.112 1.00 88.44 74 PRO A CA 1
ATOM 557 C C . PRO A 1 74 ? 4.423 -3.597 30.074 1.00 88.44 74 PRO A C 1
ATOM 559 O O . PRO A 1 74 ? 3.558 -4.461 30.186 1.00 88.44 74 PRO A O 1
ATOM 562 N N . GLY A 1 75 ? 5.583 -3.660 30.732 1.00 90.56 75 GLY A N 1
ATOM 563 C CA . GLY A 1 75 ? 5.931 -4.716 31.693 1.00 90.56 75 GLY A CA 1
ATOM 564 C C . GLY A 1 75 ? 6.419 -6.047 31.100 1.00 90.56 75 GLY A C 1
ATOM 565 O O . GLY A 1 75 ? 6.936 -6.864 31.854 1.00 90.56 75 GLY A O 1
ATOM 566 N N . ARG A 1 76 ? 6.308 -6.269 29.781 1.00 88.25 76 ARG A N 1
ATOM 567 C CA . ARG A 1 76 ? 6.777 -7.503 29.102 1.00 88.25 76 ARG A CA 1
ATOM 568 C C . ARG A 1 76 ? 7.882 -7.267 28.068 1.00 88.25 76 ARG A C 1
ATOM 570 O O . ARG A 1 76 ? 8.440 -8.220 27.535 1.00 88.25 76 ARG A O 1
ATOM 577 N N . GLY A 1 77 ? 8.201 -6.007 27.775 1.00 92.00 77 GLY A N 1
ATOM 578 C CA . GLY A 1 77 ? 9.113 -5.661 26.688 1.00 92.00 77 GLY A CA 1
ATOM 579 C C . GLY A 1 77 ? 8.439 -5.857 25.331 1.00 92.00 77 GLY A C 1
ATOM 580 O O . GLY A 1 77 ? 7.257 -5.572 25.163 1.00 92.00 77 GLY A O 1
ATOM 581 N N . ARG A 1 78 ? 9.182 -6.305 24.327 1.00 90.00 78 ARG A N 1
ATOM 582 C CA . ARG A 1 78 ? 8.693 -6.584 22.980 1.00 90.00 78 ARG A CA 1
ATOM 583 C C . ARG A 1 78 ? 8.084 -7.979 22.918 1.00 90.00 78 ARG A C 1
ATOM 585 O O . ARG A 1 78 ? 8.677 -8.961 23.365 1.00 90.00 78 ARG A O 1
ATOM 592 N N . VAL A 1 79 ? 6.919 -8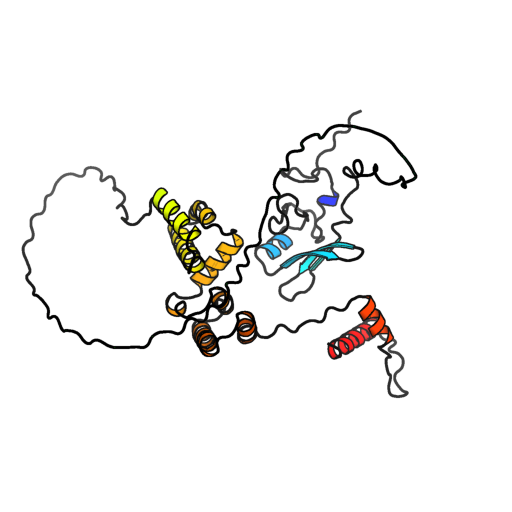.052 22.287 1.00 91.94 79 VAL A N 1
ATOM 593 C CA . VAL A 1 79 ? 6.162 -9.286 22.077 1.00 91.94 79 VAL A CA 1
ATOM 594 C C . VAL A 1 79 ? 5.944 -9.474 20.580 1.00 91.94 79 VAL A C 1
ATOM 596 O O . VAL A 1 79 ? 5.513 -8.547 19.885 1.00 91.94 79 VAL A O 1
ATOM 599 N N . TYR A 1 80 ? 6.276 -10.660 20.076 1.00 92.06 80 TYR A N 1
ATOM 600 C CA . TYR A 1 80 ? 5.960 -11.085 18.719 1.00 92.06 80 TYR A CA 1
ATOM 601 C C . TYR A 1 80 ? 4.541 -11.642 18.666 1.00 92.06 80 TYR A C 1
ATOM 603 O O . TYR A 1 80 ? 4.186 -12.516 19.458 1.00 92.06 80 TYR A O 1
ATOM 611 N N . PHE A 1 81 ? 3.768 -11.164 17.696 1.00 94.25 81 PHE A N 1
ATOM 612 C CA . PHE A 1 81 ? 2.424 -11.628 17.395 1.00 94.25 81 PHE A CA 1
ATOM 613 C C . PHE A 1 81 ? 2.362 -12.181 15.976 1.00 94.25 81 PHE A C 1
ATOM 615 O O . PHE A 1 81 ? 2.856 -11.529 15.054 1.00 94.25 81 PHE A O 1
ATOM 622 N N . ALA A 1 82 ? 1.669 -13.302 15.802 1.00 93.44 82 ALA A N 1
ATOM 623 C CA . ALA A 1 82 ? 1.091 -13.712 14.526 1.00 93.44 82 ALA A CA 1
ATOM 624 C C . ALA A 1 82 ? -0.418 -13.922 14.698 1.00 93.44 82 ALA A C 1
ATOM 626 O O . ALA A 1 82 ? -0.852 -14.397 15.750 1.00 93.44 82 ALA A O 1
ATOM 627 N N . TRP A 1 83 ? -1.210 -13.555 13.696 1.00 96.81 83 TRP A N 1
ATOM 628 C CA . TRP A 1 83 ? -2.670 -13.652 13.715 1.00 96.81 83 TRP A CA 1
ATOM 629 C C . TRP A 1 83 ? -3.218 -14.080 12.352 1.00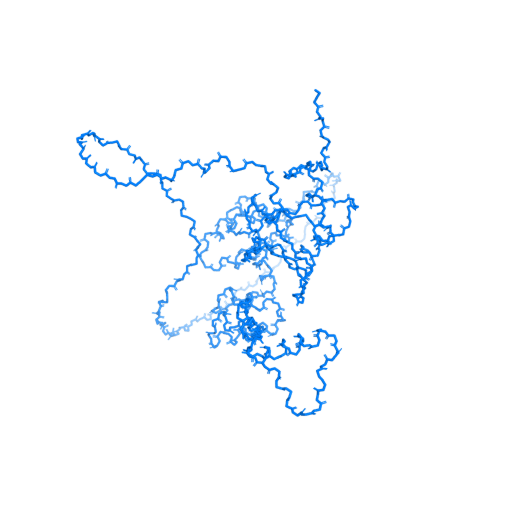 96.81 83 TRP A C 1
ATOM 631 O O . TRP A 1 83 ? -2.584 -13.806 11.337 1.00 96.81 83 TRP A O 1
ATOM 641 N N . ASP A 1 84 ? -4.380 -14.731 12.320 1.00 95.06 84 ASP A N 1
ATOM 642 C CA . ASP A 1 84 ? -5.074 -15.090 11.070 1.00 95.06 84 ASP A CA 1
ATOM 643 C C . ASP A 1 84 ? -5.845 -13.902 10.453 1.00 95.06 84 ASP A C 1
ATOM 645 O O . ASP A 1 84 ? -5.925 -12.816 11.034 1.00 95.06 84 ASP A O 1
ATOM 649 N N . LEU A 1 85 ? -6.474 -14.097 9.287 1.00 91.31 85 LEU A N 1
ATOM 650 C CA . LEU A 1 85 ? -7.288 -13.061 8.631 1.00 91.31 85 LEU A CA 1
ATOM 651 C C . LEU A 1 85 ? -8.488 -12.569 9.455 1.00 91.31 85 LEU A C 1
ATOM 653 O O . LEU A 1 85 ? -9.013 -11.485 9.193 1.00 91.31 85 LEU A O 1
ATOM 657 N N . HIS A 1 86 ? -8.930 -13.350 10.440 1.00 91.25 86 HIS A N 1
ATOM 658 C CA . HIS A 1 86 ? -10.029 -13.006 11.336 1.00 91.25 86 HIS A CA 1
ATOM 659 C C . HIS A 1 86 ? -9.542 -12.207 12.553 1.00 91.25 86 HIS A C 1
ATOM 661 O O . HIS A 1 86 ? -10.357 -11.696 13.322 1.00 91.25 86 HIS A O 1
ATOM 667 N N . GLY A 1 87 ? -8.224 -12.046 12.708 1.00 91.56 87 GLY A N 1
ATOM 668 C CA . GLY A 1 87 ? -7.597 -11.340 13.817 1.00 91.56 87 GLY A CA 1
ATOM 669 C C . GLY A 1 87 ? -7.415 -12.196 15.069 1.00 91.56 87 GLY A C 1
ATOM 670 O O . GLY A 1 87 ? -7.127 -11.635 16.128 1.00 91.56 87 GLY A O 1
ATOM 671 N N . ASN A 1 88 ? -7.562 -13.521 14.976 1.00 94.56 88 ASN A N 1
ATOM 672 C CA . ASN A 1 88 ? -7.270 -14.417 16.090 1.00 94.56 88 ASN A CA 1
ATOM 673 C C . ASN A 1 88 ? -5.756 -14.523 16.266 1.00 94.56 88 ASN A C 1
ATOM 675 O O . ASN A 1 88 ? -5.039 -14.831 15.315 1.00 94.56 88 ASN A O 1
ATOM 679 N N . THR A 1 89 ? -5.260 -14.291 17.481 1.00 95.31 89 THR A N 1
ATOM 680 C CA . THR A 1 89 ? -3.840 -14.478 17.796 1.00 95.31 89 THR A CA 1
ATOM 681 C C . THR A 1 89 ? -3.490 -15.962 17.751 1.00 95.31 89 THR A C 1
ATOM 683 O O . THR A 1 89 ? -4.042 -16.760 18.504 1.00 95.31 89 THR A O 1
ATOM 686 N N . LEU A 1 90 ? -2.544 -16.317 16.886 1.00 94.06 90 LEU A N 1
ATOM 687 C CA . LEU A 1 90 ? -2.044 -17.679 16.703 1.00 94.06 90 LEU A CA 1
ATOM 688 C C . LEU A 1 90 ? -0.728 -17.905 17.446 1.00 94.06 90 LEU A C 1
ATOM 690 O O . LEU A 1 90 ? -0.488 -18.979 17.988 1.00 94.06 90 LEU A O 1
ATOM 694 N N . ILE A 1 91 ? 0.133 -16.885 17.462 1.00 93.50 91 ILE A N 1
ATOM 695 C CA . ILE A 1 91 ? 1.424 -16.909 18.151 1.00 93.50 91 ILE A CA 1
ATOM 696 C C . ILE A 1 91 ? 1.535 -15.630 18.968 1.00 93.50 91 ILE A C 1
ATOM 698 O O . ILE A 1 91 ? 1.384 -14.538 18.424 1.00 93.50 91 ILE A O 1
ATOM 702 N N . GLU A 1 92 ? 1.850 -15.771 20.251 1.00 94.19 92 GLU A N 1
ATOM 703 C CA . GLU A 1 92 ? 2.229 -14.675 21.136 1.00 94.19 92 GLU A CA 1
ATOM 704 C C . GLU A 1 92 ? 3.468 -15.094 21.926 1.00 94.19 92 GLU A C 1
ATOM 706 O O . GLU A 1 92 ? 3.437 -16.079 22.668 1.00 94.19 92 GLU A O 1
ATOM 711 N N . LYS A 1 93 ? 4.582 -14.377 21.749 1.00 91.50 93 LYS A N 1
ATOM 712 C CA . LYS A 1 93 ? 5.839 -14.719 22.423 1.00 91.50 93 LYS A CA 1
ATOM 713 C C . LYS A 1 93 ? 6.620 -13.482 22.836 1.00 91.50 93 LYS A C 1
ATOM 715 O O . LYS A 1 93 ? 6.898 -12.618 22.008 1.00 91.50 93 LYS A O 1
ATOM 720 N N . ASP A 1 94 ? 7.015 -13.435 24.103 1.00 91.06 94 ASP A N 1
ATOM 721 C CA . ASP A 1 94 ? 7.938 -12.425 24.621 1.00 91.06 94 ASP A CA 1
ATOM 722 C C . ASP A 1 94 ? 9.323 -12.665 24.014 1.00 91.06 94 ASP A C 1
ATOM 724 O O . ASP A 1 94 ? 9.889 -13.748 24.171 1.00 91.06 94 ASP A O 1
ATOM 728 N N . ILE A 1 95 ? 9.857 -11.672 23.299 1.00 86.25 95 ILE A N 1
ATOM 729 C CA . ILE A 1 95 ? 11.160 -11.788 22.623 1.00 86.25 95 ILE A CA 1
ATOM 730 C C . ILE A 1 95 ? 12.289 -11.111 23.405 1.00 86.25 95 ILE A C 1
ATOM 732 O O . ILE A 1 95 ? 13.449 -11.471 23.231 1.00 86.25 95 ILE A O 1
ATOM 736 N N . ASP A 1 96 ? 11.965 -10.186 24.315 1.00 82.31 96 ASP A N 1
ATOM 737 C CA . ASP A 1 96 ? 12.970 -9.528 25.162 1.00 82.31 96 ASP A CA 1
ATOM 738 C C . ASP A 1 96 ? 13.446 -10.420 26.319 1.00 82.31 96 ASP A C 1
ATOM 740 O O . ASP A 1 96 ? 14.569 -10.268 26.788 1.00 82.31 96 ASP A O 1
ATOM 744 N N . GLY A 1 97 ? 12.650 -11.418 26.723 1.00 65.50 97 GLY A N 1
ATOM 745 C CA . GLY A 1 97 ? 13.060 -12.425 27.711 1.00 65.50 97 GLY A CA 1
ATOM 746 C C . GLY A 1 97 ? 14.057 -13.464 27.176 1.00 65.50 97 GLY A C 1
ATOM 747 O O . GLY A 1 97 ? 14.643 -14.201 27.961 1.00 65.50 97 GLY A O 1
ATOM 748 N N . GLN A 1 98 ? 14.258 -13.522 25.854 1.00 54.88 98 GLN A N 1
ATOM 749 C CA . GLN A 1 98 ? 15.264 -14.370 25.199 1.00 54.88 98 GLN A CA 1
ATOM 750 C C . GLN A 1 98 ? 16.567 -13.627 24.882 1.00 54.88 98 GLN A C 1
ATOM 752 O O . GLN A 1 98 ? 17.456 -14.195 24.241 1.00 54.88 98 GLN A O 1
ATOM 757 N N . VAL A 1 99 ? 16.732 -12.391 25.370 1.00 46.56 99 VAL A N 1
ATOM 758 C CA . VAL A 1 99 ? 18.062 -11.787 25.486 1.00 46.56 99 VAL A CA 1
ATOM 759 C C . VAL A 1 99 ? 18.796 -12.535 26.600 1.00 46.56 99 VAL A C 1
ATOM 761 O O . VAL A 1 99 ? 18.836 -12.126 27.757 1.00 46.56 99 VAL A O 1
ATOM 764 N N . LEU A 1 100 ? 19.323 -13.705 26.239 1.00 42.38 100 LEU A N 1
ATOM 765 C CA . LEU A 1 100 ? 20.316 -14.424 27.011 1.00 42.38 100 LEU A CA 1
ATOM 766 C C . LEU A 1 100 ? 21.479 -13.453 27.215 1.00 42.38 100 LEU A C 1
ATOM 768 O O . LEU A 1 100 ? 22.127 -13.042 26.254 1.00 42.38 100 LEU A O 1
ATOM 772 N N . SER A 1 101 ? 21.664 -13.054 28.472 1.00 40.19 101 SER A N 1
ATOM 773 C CA . SER A 1 101 ? 22.876 -12.439 29.002 1.00 40.19 101 SER A CA 1
ATOM 774 C C . SER A 1 101 ? 24.100 -13.026 28.308 1.00 40.19 101 SER A C 1
ATOM 776 O O . SER A 1 101 ? 24.416 -14.182 28.559 1.00 40.19 101 SER A O 1
ATOM 778 N N . ASP A 1 102 ? 24.749 -12.237 27.456 1.00 41.47 102 ASP A N 1
ATOM 779 C CA . ASP A 1 102 ? 26.196 -12.222 27.245 1.00 41.47 102 ASP A CA 1
ATOM 780 C C . ASP A 1 102 ? 26.526 -11.094 26.252 1.00 41.47 102 ASP A C 1
ATOM 782 O O . ASP A 1 102 ? 26.395 -11.261 25.040 1.00 41.47 102 ASP A O 1
ATOM 786 N N . GLY A 1 103 ? 26.977 -9.938 26.760 1.00 41.69 103 GLY A N 1
ATOM 787 C CA . GLY A 1 103 ? 27.906 -9.109 25.979 1.00 41.69 103 GLY A CA 1
ATOM 788 C C . GLY A 1 103 ? 27.872 -7.585 26.100 1.00 41.69 103 GLY A C 1
ATOM 789 O O . GLY A 1 103 ? 28.928 -7.001 25.890 1.00 41.69 103 GLY A O 1
ATOM 790 N N . ASP A 1 104 ? 26.756 -6.933 26.449 1.00 36.06 104 ASP A N 1
ATOM 791 C CA . ASP A 1 104 ? 26.651 -5.461 26.287 1.00 36.06 104 ASP A CA 1
ATOM 792 C C . ASP A 1 104 ? 26.530 -4.635 27.586 1.00 36.06 104 ASP A C 1
ATOM 794 O O . ASP A 1 104 ? 26.549 -3.405 27.547 1.00 36.06 104 ASP A O 1
ATOM 798 N N . GLU A 1 105 ? 26.535 -5.266 28.761 1.00 39.97 105 GLU A N 1
ATOM 799 C CA . GLU A 1 105 ? 26.452 -4.573 30.066 1.00 39.97 105 GLU A CA 1
ATOM 800 C C . GLU A 1 105 ? 27.799 -3.987 30.562 1.00 39.97 105 GLU A C 1
ATOM 802 O O . GLU A 1 105 ? 27.889 -3.471 31.670 1.00 39.97 105 GLU A O 1
ATOM 807 N N . ALA A 1 106 ? 28.877 -4.007 29.767 1.00 38.34 106 ALA A N 1
ATOM 808 C CA . ALA A 1 106 ? 30.201 -3.541 30.215 1.00 38.34 106 ALA A CA 1
ATOM 809 C C . ALA A 1 106 ? 30.549 -2.078 29.860 1.00 38.34 106 ALA A C 1
ATOM 811 O O . ALA A 1 106 ? 31.710 -1.688 30.003 1.00 38.34 106 ALA A O 1
ATOM 812 N N . ARG A 1 107 ? 29.609 -1.248 29.372 1.00 39.12 107 ARG A N 1
ATOM 813 C CA . ARG A 1 107 ? 29.966 0.099 28.862 1.00 39.12 107 ARG A CA 1
ATOM 814 C C . ARG A 1 107 ? 29.187 1.299 29.399 1.00 39.12 107 ARG A C 1
ATOM 816 O O . ARG A 1 107 ? 29.459 2.407 28.941 1.00 39.12 107 ARG A O 1
ATOM 823 N N . LEU A 1 108 ? 28.264 1.130 30.346 1.00 37.44 108 LEU A N 1
ATOM 824 C CA . LEU A 1 108 ? 27.429 2.247 30.821 1.00 37.44 108 LEU A CA 1
ATOM 825 C C . LEU A 1 108 ? 27.313 2.394 32.346 1.00 37.44 108 LEU A C 1
ATOM 827 O O . LEU A 1 108 ? 26.442 3.117 32.817 1.00 37.44 108 LEU A O 1
ATOM 831 N N . GLU A 1 109 ? 28.241 1.835 33.123 1.00 37.41 109 GLU A N 1
ATOM 832 C CA . GLU A 1 109 ? 28.393 2.204 34.537 1.00 37.41 109 GLU A CA 1
ATOM 833 C C . GLU A 1 109 ? 29.687 2.988 34.746 1.00 37.41 109 GLU A C 1
ATOM 835 O O . GLU A 1 109 ? 30.760 2.434 34.977 1.00 37.41 109 GLU A O 1
ATOM 840 N N . GLY A 1 110 ? 29.598 4.311 34.622 1.00 37.62 110 GLY A N 1
ATOM 841 C CA . GLY A 1 110 ? 30.762 5.154 34.856 1.00 37.62 110 GLY A CA 1
ATOM 842 C C . GLY A 1 110 ? 30.550 6.654 34.783 1.00 37.62 110 GLY A C 1
ATOM 843 O O . GLY A 1 110 ? 31.531 7.333 34.530 1.00 37.62 110 GLY A O 1
ATOM 844 N N . GLU A 1 111 ? 29.344 7.205 34.970 1.00 39.41 111 GLU A N 1
ATOM 845 C CA . GLU A 1 111 ? 29.210 8.670 35.058 1.00 39.41 111 GLU A CA 1
ATOM 846 C C . GLU A 1 111 ? 27.875 9.139 35.661 1.00 39.41 111 GLU A C 1
ATOM 848 O O . GLU A 1 111 ? 27.027 9.715 34.991 1.00 39.41 111 GLU A O 1
ATOM 853 N N . ALA A 1 112 ? 27.671 8.916 36.960 1.00 38.91 112 ALA A N 1
ATOM 854 C CA . ALA A 1 112 ? 26.714 9.707 37.737 1.00 38.91 112 ALA A CA 1
ATOM 855 C C . ALA A 1 112 ? 26.996 9.551 39.232 1.00 38.91 112 ALA A C 1
ATOM 857 O O . ALA A 1 112 ? 26.575 8.569 39.827 1.00 38.91 112 ALA A O 1
ATOM 858 N N . LEU A 1 113 ? 27.727 10.506 39.820 1.00 42.00 113 LEU A N 1
ATOM 859 C CA . LEU A 1 113 ? 27.559 11.010 41.194 1.00 42.00 113 LEU A CA 1
ATOM 860 C C . LEU A 1 113 ? 28.709 11.981 41.514 1.00 42.00 113 LEU A C 1
ATOM 862 O O . LEU A 1 113 ? 29.763 11.574 41.995 1.00 42.00 113 LEU A O 1
ATOM 866 N N . ARG A 1 114 ? 28.496 13.284 41.297 1.00 34.53 114 ARG A N 1
ATOM 867 C CA . ARG A 1 114 ? 29.101 14.335 42.134 1.00 34.53 114 ARG A CA 1
ATOM 868 C C . ARG A 1 114 ? 28.301 15.634 42.030 1.00 34.53 114 ARG A C 1
ATOM 870 O O . ARG A 1 114 ? 28.134 16.196 40.955 1.00 34.53 114 ARG A O 1
ATOM 877 N N . ALA A 1 115 ? 27.782 16.055 43.179 1.00 41.16 115 ALA A N 1
ATOM 878 C CA . ALA A 1 115 ? 27.071 17.307 43.403 1.00 41.16 115 ALA A CA 1
ATOM 879 C C . ALA A 1 115 ? 27.998 18.532 43.247 1.00 41.16 115 ALA A C 1
ATOM 881 O O . ALA A 1 115 ? 29.207 18.393 43.455 1.00 41.16 115 ALA A O 1
ATOM 882 N N . PRO A 1 116 ? 27.466 19.733 42.948 1.00 47.84 116 PRO A N 1
ATOM 883 C CA . PRO A 1 116 ? 28.270 20.943 42.896 1.00 47.84 116 PRO A CA 1
ATOM 884 C C . PRO A 1 116 ? 28.382 21.599 44.279 1.00 47.84 116 PRO A C 1
ATOM 886 O O . PRO A 1 116 ? 27.382 21.943 44.909 1.00 47.84 116 PRO A O 1
ATOM 889 N N . GLY A 1 117 ? 29.623 21.813 44.710 1.00 34.41 117 GLY A N 1
ATOM 890 C CA . GLY A 1 117 ? 30.004 22.733 45.775 1.00 34.41 117 GLY A CA 1
ATOM 891 C C . GLY A 1 117 ? 31.174 23.602 45.304 1.00 34.41 117 GLY A C 1
ATOM 892 O O . GLY A 1 117 ? 32.178 23.064 44.854 1.00 34.41 117 GLY A O 1
ATOM 893 N N . SER A 1 118 ? 30.968 24.920 45.388 1.00 40.81 118 SER A N 1
ATOM 894 C CA . SER A 1 118 ? 31.928 26.015 45.643 1.00 40.81 118 SER A CA 1
ATOM 895 C C . SER A 1 118 ? 33.291 26.099 44.918 1.00 40.81 118 SER A C 1
ATOM 897 O O . SER A 1 118 ? 34.189 25.301 45.155 1.00 40.81 118 SER A O 1
ATOM 899 N N . GLU A 1 119 ? 33.431 27.242 44.227 1.00 42.91 119 GLU A N 1
ATOM 900 C CA . GLU A 1 119 ? 34.563 28.199 44.222 1.00 42.91 119 GLU A CA 1
ATOM 901 C C . GLU A 1 119 ? 35.745 28.073 43.230 1.00 42.91 119 GLU A C 1
ATOM 903 O O . GLU A 1 119 ? 36.381 27.042 43.068 1.00 42.91 119 GLU A O 1
ATOM 908 N N . GLU A 1 120 ? 35.982 29.234 42.592 1.00 40.94 120 GLU A N 1
ATOM 909 C CA . GLU A 1 120 ? 37.204 29.844 42.038 1.00 40.94 120 GLU A CA 1
ATOM 910 C C . GLU A 1 120 ? 38.283 28.980 41.354 1.00 40.94 120 GLU A C 1
ATOM 912 O O . GLU A 1 120 ? 38.997 28.210 41.983 1.00 40.94 120 GLU A O 1
ATOM 917 N N . SER A 1 121 ? 38.580 29.290 40.082 1.00 36.53 121 SER A N 1
ATOM 918 C CA . SER A 1 121 ? 39.764 30.094 39.702 1.00 36.53 121 SER A CA 1
ATOM 919 C C . SER A 1 121 ? 40.189 29.884 38.233 1.00 36.53 121 SER A C 1
ATOM 921 O O . SER A 1 121 ? 40.229 28.771 37.725 1.00 36.53 121 SER A O 1
ATOM 923 N N . ALA A 1 122 ? 40.511 31.012 37.592 1.00 38.59 122 ALA A N 1
ATOM 924 C CA . ALA A 1 122 ? 41.481 31.261 36.517 1.00 38.59 122 ALA A CA 1
ATOM 925 C C . ALA A 1 122 ? 41.664 30.291 35.319 1.00 38.59 122 ALA A C 1
ATOM 927 O O . ALA A 1 122 ? 42.264 29.231 35.430 1.00 38.59 122 ALA A O 1
ATOM 928 N N . GLY A 1 123 ? 41.379 30.831 34.122 1.00 37.03 123 GLY A N 1
ATOM 929 C CA . GLY A 1 123 ? 42.338 30.907 33.003 1.00 37.03 123 GLY A CA 1
ATOM 930 C C . GLY A 1 123 ? 42.530 29.680 32.097 1.00 37.03 123 GLY A C 1
ATOM 931 O O . GLY A 1 123 ? 43.127 28.689 32.496 1.00 37.03 123 GLY A O 1
ATOM 932 N N . GLY A 1 124 ? 42.161 29.803 30.814 1.00 33.44 124 GLY A N 1
ATOM 933 C CA . GLY A 1 124 ? 42.608 28.885 29.754 1.00 33.44 124 GLY A CA 1
ATOM 934 C C . GLY A 1 124 ? 41.836 29.018 28.434 1.00 33.44 124 GLY A C 1
ATOM 935 O O . GLY A 1 124 ? 40.614 29.001 28.428 1.00 33.44 124 GLY A O 1
ATOM 936 N N . GLU A 1 125 ? 42.573 29.176 27.334 1.00 40.81 125 GLU A N 1
ATOM 937 C CA . GLU A 1 125 ? 42.197 29.533 25.951 1.00 40.81 125 GLU A CA 1
ATOM 938 C C . GLU A 1 125 ? 41.134 28.676 25.207 1.00 40.81 125 GLU A C 1
ATOM 940 O O . GLU A 1 125 ? 40.872 27.528 25.571 1.00 40.81 125 GLU A O 1
ATOM 945 N N . PRO A 1 126 ? 40.549 29.193 24.095 1.00 45.94 126 PRO A N 1
ATOM 946 C CA . PRO A 1 126 ? 39.467 28.532 23.367 1.00 45.94 126 PRO A CA 1
ATOM 947 C C . PRO A 1 126 ? 39.966 27.508 22.330 1.00 45.94 126 PRO A C 1
ATOM 949 O O . PRO A 1 126 ? 40.441 27.843 21.243 1.00 45.94 126 PRO A O 1
ATOM 952 N N . GLY A 1 127 ? 39.764 26.226 22.636 1.00 36.59 127 GLY A N 1
ATOM 953 C CA . GLY A 1 127 ? 39.910 25.111 21.700 1.00 36.59 127 GLY A CA 1
ATOM 954 C C . GLY A 1 127 ? 38.690 24.947 20.787 1.00 36.59 127 GLY A C 1
ATOM 955 O O . GLY A 1 127 ? 37.667 24.385 21.175 1.00 36.59 127 GLY A O 1
ATOM 956 N N . ARG A 1 128 ? 38.835 25.412 19.546 1.00 46.41 128 ARG A N 1
ATOM 957 C CA . ARG A 1 128 ? 37.962 25.216 18.376 1.00 46.41 128 ARG A CA 1
ATOM 958 C C . ARG A 1 128 ? 37.559 23.737 18.199 1.00 46.41 128 ARG A C 1
ATOM 960 O O . ARG A 1 128 ? 38.383 22.924 17.787 1.00 46.41 128 ARG A O 1
ATOM 967 N N . ARG A 1 129 ? 36.288 23.391 18.447 1.00 36.09 129 ARG A N 1
ATOM 968 C CA . ARG A 1 129 ? 35.692 22.103 18.041 1.00 36.09 129 ARG A CA 1
ATOM 969 C C . ARG A 1 129 ? 34.789 22.288 16.825 1.00 36.09 129 ARG A C 1
ATOM 971 O O . ARG A 1 129 ? 33.903 23.134 16.802 1.00 36.09 129 ARG A O 1
ATOM 978 N N . VAL A 1 130 ? 35.080 21.483 15.810 1.00 34.66 130 VAL A N 1
ATOM 979 C CA . VAL A 1 130 ? 34.374 21.366 14.535 1.00 34.66 130 VAL A CA 1
ATOM 980 C C . VAL A 1 130 ? 33.065 20.615 14.777 1.00 34.66 130 VAL A C 1
ATOM 982 O O . VAL A 1 130 ? 33.084 19.478 15.245 1.00 34.66 130 VAL A O 1
ATOM 985 N N . ALA A 1 131 ? 31.936 21.255 14.478 1.00 32.03 131 ALA A N 1
ATOM 986 C CA . ALA A 1 131 ? 30.634 20.603 14.450 1.00 32.03 131 ALA A CA 1
ATOM 987 C C . ALA A 1 131 ? 30.531 19.729 13.191 1.00 32.03 131 ALA A C 1
ATOM 989 O O . ALA A 1 131 ? 30.756 20.208 12.080 1.00 32.03 131 ALA A O 1
ATOM 990 N N . SER A 1 132 ? 30.197 18.451 13.371 1.00 37.94 132 SER A N 1
ATOM 991 C CA . SER A 1 132 ? 29.697 17.597 12.289 1.00 37.94 132 SER A CA 1
ATOM 992 C C . SER A 1 132 ? 28.174 17.770 12.188 1.00 37.94 132 SER A C 1
ATOM 994 O O . SER A 1 132 ? 27.524 17.895 13.229 1.00 37.94 132 SER A O 1
ATOM 996 N N . PRO A 1 133 ? 27.601 17.824 10.975 1.00 35.12 133 PRO A N 1
ATOM 997 C CA . PRO A 1 133 ? 26.188 18.130 10.770 1.00 35.12 133 PRO A CA 1
ATOM 998 C C . PRO A 1 133 ? 25.278 16.940 11.130 1.00 35.12 133 PRO A C 1
ATOM 1000 O O . PRO A 1 133 ? 25.687 15.789 10.964 1.00 35.12 133 PRO A O 1
ATOM 1003 N N . PRO A 1 134 ? 24.037 17.186 11.589 1.00 34.59 134 PRO A N 1
ATOM 1004 C CA . PRO A 1 134 ? 23.053 16.131 11.794 1.00 34.59 134 PRO A CA 1
ATOM 1005 C C . PRO A 1 134 ? 22.466 15.662 10.454 1.00 34.59 134 PRO A C 1
ATOM 1007 O O . PRO A 1 134 ? 22.009 16.466 9.641 1.00 34.59 134 PRO A O 1
ATOM 1010 N N . SER A 1 135 ? 22.450 14.346 10.247 1.00 35.88 135 SER A N 1
ATOM 1011 C CA . SER A 1 135 ? 21.757 13.686 9.139 1.00 35.88 135 SER A CA 1
ATOM 1012 C C . SER A 1 135 ? 20.241 13.801 9.322 1.00 35.88 135 SER A C 1
ATOM 1014 O O . SER A 1 135 ? 19.637 13.081 10.116 1.00 35.88 135 SER A O 1
ATOM 1016 N N . LEU A 1 136 ? 19.631 14.728 8.585 1.00 30.61 136 LEU A N 1
ATOM 1017 C CA . LEU A 1 136 ? 18.186 14.881 8.435 1.00 30.61 136 LEU A CA 1
ATOM 1018 C C . LEU A 1 136 ? 17.652 13.806 7.476 1.00 30.61 136 LEU A C 1
ATOM 1020 O O . LEU A 1 136 ? 17.818 13.908 6.266 1.00 30.61 136 LEU A O 1
ATOM 1024 N N . SER A 1 137 ? 16.995 12.784 8.022 1.00 40.56 137 SER A N 1
ATOM 1025 C CA . SER A 1 137 ? 16.057 11.931 7.284 1.00 40.56 137 SER A CA 1
ATOM 1026 C C . SER A 1 137 ? 14.651 12.463 7.544 1.00 40.56 137 SER A C 1
ATOM 1028 O O . SER A 1 137 ? 13.966 12.018 8.466 1.00 40.56 137 SER A O 1
ATOM 1030 N N . THR A 1 138 ? 14.233 13.464 6.773 1.00 32.22 138 THR A N 1
ATOM 1031 C CA . THR A 1 138 ? 12.864 13.978 6.814 1.00 32.22 138 THR A CA 1
ATOM 1032 C C . THR A 1 138 ? 11.949 13.023 6.063 1.00 32.22 138 THR A C 1
ATOM 1034 O O . THR A 1 138 ? 12.074 12.829 4.858 1.00 32.22 138 THR A O 1
ATOM 1037 N N . LYS A 1 139 ? 11.021 12.420 6.804 1.00 44.06 139 LYS A N 1
ATOM 1038 C CA . LYS A 1 139 ? 9.802 11.822 6.270 1.00 44.06 139 LYS A CA 1
ATOM 1039 C C . LYS A 1 139 ? 9.048 12.925 5.522 1.00 44.06 139 LYS A C 1
ATOM 1041 O O . LYS A 1 139 ? 8.481 13.819 6.142 1.00 44.06 139 LYS A O 1
ATOM 1046 N N . GLU A 1 140 ? 9.133 12.889 4.202 1.00 44.53 140 GLU A N 1
ATOM 1047 C CA . GLU A 1 140 ? 8.542 13.870 3.298 1.00 44.53 140 GLU A CA 1
ATOM 1048 C C . GLU A 1 140 ? 7.040 13.572 3.144 1.00 44.53 140 GLU A C 1
ATOM 1050 O O . GLU A 1 140 ? 6.588 12.946 2.190 1.00 44.53 140 GLU A O 1
ATOM 1055 N N . GLU A 1 141 ? 6.254 13.959 4.150 1.00 41.16 141 GLU A N 1
ATOM 1056 C CA . GLU A 1 141 ? 4.823 14.227 3.982 1.00 41.16 141 GLU A CA 1
ATOM 1057 C C . GLU A 1 141 ? 4.714 15.722 3.652 1.00 41.16 141 GLU A C 1
ATOM 1059 O O . GLU A 1 141 ? 4.683 16.575 4.534 1.00 41.16 141 GLU A O 1
ATOM 1064 N N . SER A 1 142 ? 4.791 16.040 2.357 1.00 45.16 142 SER A N 1
ATOM 1065 C CA . SER A 1 142 ? 4.590 17.394 1.840 1.00 45.16 142 SER A CA 1
ATOM 1066 C C . SER A 1 142 ? 3.090 17.704 1.832 1.00 45.16 142 SER A C 1
ATOM 1068 O O . SER A 1 142 ? 2.362 17.340 0.906 1.00 45.16 142 SER A O 1
ATOM 1070 N N . ASP A 1 143 ? 2.624 18.340 2.906 1.00 39.53 143 ASP A N 1
ATOM 1071 C CA . ASP A 1 143 ? 1.336 19.029 2.965 1.00 39.53 143 ASP A CA 1
ATOM 1072 C C . ASP A 1 143 ? 1.445 20.325 2.146 1.00 39.53 143 ASP A C 1
ATOM 1074 O O . ASP A 1 143 ? 1.828 21.386 2.642 1.00 39.53 143 ASP A O 1
ATOM 1078 N N . GLY A 1 144 ? 1.157 20.216 0.847 1.00 39.19 144 GLY A N 1
ATOM 1079 C CA . GLY A 1 144 ? 1.025 21.363 -0.045 1.00 39.19 144 GLY A CA 1
ATOM 1080 C C . GLY A 1 144 ? -0.153 22.243 0.373 1.00 39.19 144 GLY A C 1
ATOM 1081 O O . GLY A 1 144 ? -1.292 21.780 0.397 1.00 39.19 144 GLY A O 1
ATOM 1082 N N . LEU A 1 145 ? 0.162 23.497 0.704 1.00 33.19 145 LEU A N 1
ATOM 1083 C CA . LEU A 1 145 ? -0.760 24.607 0.944 1.00 33.19 145 LEU A CA 1
ATOM 1084 C C . LEU A 1 145 ? -1.821 24.711 -0.166 1.00 33.19 145 LEU A C 1
ATOM 1086 O O . LEU A 1 145 ? -1.472 24.771 -1.346 1.00 33.19 145 LEU A O 1
ATOM 1090 N N . ASP A 1 146 ? -3.090 24.829 0.228 1.00 40.34 146 ASP A N 1
ATOM 1091 C CA . ASP A 1 146 ? -4.185 25.261 -0.640 1.00 40.34 146 ASP A CA 1
ATOM 1092 C C . ASP A 1 146 ? -3.920 26.685 -1.148 1.00 40.34 146 ASP A C 1
ATOM 1094 O O . ASP A 1 146 ? -3.969 27.661 -0.395 1.00 40.34 146 ASP A O 1
ATOM 1098 N N . THR A 1 147 ? -3.643 26.814 -2.443 1.00 36.94 147 THR A N 1
ATOM 1099 C CA . THR A 1 147 ? -3.814 28.075 -3.164 1.00 36.94 147 THR A CA 1
ATOM 1100 C C . THR A 1 147 ? -5.088 27.981 -3.990 1.00 36.94 147 THR A C 1
ATOM 1102 O O . THR A 1 147 ? -5.089 27.369 -5.058 1.00 36.94 147 THR A O 1
ATOM 1105 N N . ASP A 1 148 ? -6.157 28.607 -3.497 1.00 40.59 148 ASP A N 1
ATOM 1106 C CA . ASP A 1 148 ? -7.338 28.950 -4.286 1.00 40.59 148 ASP A CA 1
ATOM 1107 C C . ASP A 1 148 ? -6.911 29.842 -5.460 1.00 40.59 148 ASP A C 1
ATOM 1109 O O . ASP A 1 148 ? -6.567 31.014 -5.281 1.00 40.59 148 ASP A O 1
ATOM 1113 N N . VAL A 1 149 ? -6.926 29.290 -6.674 1.00 42.16 149 VAL A N 1
ATOM 1114 C CA . VAL A 1 149 ? -6.805 30.064 -7.913 1.00 42.16 149 VAL A CA 1
ATOM 1115 C C . VAL A 1 149 ? -8.151 30.007 -8.639 1.00 42.16 149 VAL A C 1
ATOM 1117 O O . VAL A 1 149 ? -8.581 28.920 -9.028 1.00 42.16 149 VAL A O 1
ATOM 1120 N N . PRO A 1 150 ? -8.835 31.148 -8.841 1.00 43.84 150 PRO A N 1
ATOM 1121 C CA . PRO A 1 150 ? -10.079 31.192 -9.596 1.00 43.84 150 PRO A CA 1
ATOM 1122 C C . PRO A 1 150 ? -9.796 31.003 -11.092 1.00 43.84 150 PRO A C 1
ATOM 1124 O O . PRO A 1 150 ? -8.949 31.685 -11.673 1.00 43.84 150 PRO A O 1
ATOM 1127 N N . GLY A 1 151 ? -10.509 30.060 -11.707 1.00 37.41 151 GLY A N 1
ATOM 1128 C CA . GLY A 1 151 ? -10.410 29.763 -13.134 1.00 37.41 151 GLY A CA 1
ATOM 1129 C C . GLY A 1 151 ? -10.950 30.899 -14.012 1.00 37.41 151 GLY A C 1
ATOM 1130 O O . GLY A 1 151 ? -11.949 31.526 -13.648 1.00 37.41 151 GLY A O 1
ATOM 1131 N N . PRO A 1 152 ? -10.325 31.174 -15.171 1.00 45.47 152 PRO A N 1
ATOM 1132 C CA . PRO A 1 152 ? -10.919 32.023 -16.184 1.00 45.47 152 PRO A CA 1
ATOM 1133 C C . PRO A 1 152 ? -11.816 31.219 -17.129 1.00 45.47 152 PRO A C 1
ATOM 1135 O O . PRO A 1 152 ? -11.546 30.074 -17.487 1.00 45.47 152 PRO A O 1
ATOM 1138 N N . SER A 1 153 ? -12.892 31.901 -17.487 1.00 39.50 153 SER A N 1
ATOM 1139 C CA . SER A 1 153 ? -14.047 31.510 -18.274 1.00 39.50 153 SER A CA 1
ATOM 1140 C C . SER A 1 153 ? -13.743 31.016 -19.688 1.00 39.50 153 SER A C 1
ATOM 1142 O O . SER A 1 153 ? -12.791 31.455 -20.333 1.00 39.50 153 SER A O 1
ATOM 1144 N N . ASP A 1 154 ? -14.656 30.170 -20.164 1.00 44.12 154 ASP A N 1
ATOM 1145 C CA . ASP A 1 154 ? -14.902 29.847 -21.564 1.00 44.12 154 ASP A CA 1
ATOM 1146 C C . ASP A 1 154 ? -15.063 31.104 -22.428 1.00 44.12 154 ASP A C 1
ATOM 1148 O O . ASP A 1 154 ? -15.906 31.951 -22.141 1.00 44.12 154 ASP A O 1
ATOM 1152 N N . ASP A 1 155 ? -14.335 31.151 -23.542 1.00 40.97 155 ASP A N 1
ATOM 1153 C CA . ASP A 1 155 ? -14.735 31.893 -24.734 1.00 40.97 155 ASP A CA 1
ATOM 1154 C C . ASP A 1 155 ? -14.310 31.102 -25.976 1.00 40.97 155 ASP A C 1
ATOM 1156 O O . ASP A 1 155 ? -13.151 30.718 -26.155 1.00 40.97 155 ASP A O 1
ATOM 1160 N N . GLY A 1 156 ? -15.302 30.795 -26.808 1.00 39.19 156 GLY A N 1
ATOM 1161 C CA . GLY A 1 156 ? -15.168 29.935 -27.972 1.00 39.19 156 GLY A CA 1
ATOM 1162 C C . GLY A 1 156 ? -14.455 30.583 -29.158 1.00 39.19 156 GLY A C 1
ATOM 1163 O O . GLY A 1 156 ? -14.426 31.799 -29.323 1.00 39.19 156 GLY A O 1
ATOM 1164 N N . ALA A 1 157 ? -13.970 29.734 -30.061 1.00 39.59 157 ALA A N 1
ATOM 1165 C CA . ALA A 1 157 ? -13.704 30.119 -31.439 1.00 39.59 157 ALA A CA 1
ATOM 1166 C C . ALA A 1 157 ? -13.864 28.917 -32.376 1.00 39.59 157 ALA A C 1
ATOM 1168 O O . ALA A 1 157 ? -13.094 27.960 -32.375 1.00 39.59 157 ALA A O 1
ATOM 1169 N N . SER A 1 158 ? -14.914 29.013 -33.180 1.00 42.56 158 SER A N 1
ATOM 1170 C CA . SER A 1 158 ? -15.208 28.258 -34.391 1.00 42.56 158 SER A CA 1
ATOM 1171 C C . SER A 1 158 ? -14.090 28.417 -35.428 1.00 42.56 158 SER A C 1
ATOM 1173 O O . SER A 1 158 ? -13.578 29.522 -35.595 1.00 42.56 158 SER A O 1
ATOM 1175 N N . GLY A 1 159 ? -13.770 27.374 -36.203 1.00 36.03 159 GLY A N 1
ATOM 1176 C CA . GLY A 1 159 ? -12.831 27.532 -37.318 1.00 36.03 159 GLY A CA 1
ATOM 1177 C C . GLY A 1 159 ? -12.533 26.278 -38.138 1.00 36.03 159 GLY A C 1
ATOM 1178 O O . GLY A 1 159 ? -11.614 25.538 -37.831 1.00 36.03 159 GLY A O 1
ATOM 1179 N N . GLU A 1 160 ? -13.298 26.124 -39.218 1.00 39.53 160 GLU A N 1
ATOM 1180 C CA . GLU A 1 160 ? -12.883 25.643 -40.548 1.00 39.53 160 GLU A CA 1
ATOM 1181 C C . GLU A 1 160 ? -12.528 24.165 -40.830 1.00 39.53 160 GLU A C 1
ATOM 1183 O O . GLU A 1 160 ? -11.436 23.644 -40.640 1.00 39.53 160 GLU A O 1
ATOM 1188 N N . VAL A 1 161 ? -13.521 23.562 -41.490 1.00 44.41 161 VAL A N 1
ATOM 1189 C CA . VAL A 1 161 ? -13.504 22.625 -42.621 1.00 44.41 161 VAL A CA 1
ATOM 1190 C C . VAL A 1 161 ? -12.262 22.709 -43.530 1.00 44.41 161 VAL A C 1
ATOM 1192 O O . VAL A 1 161 ? -12.065 23.693 -44.237 1.00 44.41 161 VAL A O 1
ATOM 1195 N N . GLY A 1 162 ? -11.535 21.592 -43.650 1.00 39.78 162 GLY A N 1
ATOM 1196 C CA . GLY A 1 162 ? -10.581 21.310 -44.729 1.00 39.78 162 GLY A CA 1
ATOM 1197 C C . GLY A 1 162 ? -10.846 19.930 -45.342 1.00 39.78 162 GLY A C 1
ATOM 1198 O O . GLY A 1 162 ? -10.793 18.916 -44.653 1.00 39.78 162 GLY A O 1
ATOM 1199 N N . LYS A 1 163 ? -11.199 19.910 -46.631 1.00 43.16 163 LYS A N 1
ATOM 1200 C CA . LYS A 1 163 ? -11.567 18.744 -47.461 1.00 43.16 163 LYS A CA 1
ATOM 1201 C C . LYS A 1 163 ? -10.341 17.924 -47.938 1.00 43.16 163 LYS A C 1
ATOM 1203 O O . LYS A 1 163 ? -9.219 18.409 -47.832 1.00 43.16 163 LYS A O 1
ATOM 1208 N N . PRO A 1 164 ? -10.554 16.707 -48.489 1.00 47.97 164 PRO A N 1
ATOM 1209 C CA . PRO A 1 164 ? -9.526 15.687 -48.700 1.00 47.97 164 PRO A CA 1
ATOM 1210 C C . PRO A 1 164 ? -8.840 15.789 -50.073 1.00 47.97 164 PRO A C 1
ATOM 1212 O O . PRO A 1 164 ? -9.467 16.203 -51.046 1.00 47.97 164 PRO A O 1
ATOM 1215 N N . ALA A 1 165 ? -7.595 15.317 -50.162 1.00 45.25 165 ALA A N 1
ATOM 1216 C CA . ALA A 1 165 ? -6.919 14.960 -51.413 1.00 45.25 165 ALA A CA 1
ATOM 1217 C C . ALA A 1 165 ? -6.586 13.457 -51.331 1.00 45.25 165 ALA A C 1
ATOM 1219 O O . ALA A 1 165 ? -5.997 13.014 -50.351 1.00 45.25 165 ALA A O 1
ATOM 1220 N N . GLU A 1 166 ? -7.212 12.590 -52.121 1.00 42.19 166 GLU A N 1
ATOM 1221 C CA . GLU A 1 166 ? -7.031 12.336 -53.560 1.00 42.19 166 GLU A CA 1
ATOM 1222 C C . GLU A 1 166 ? -6.073 11.154 -53.774 1.00 42.19 166 GLU A C 1
ATOM 1224 O O . GLU A 1 166 ? -4.940 11.116 -53.303 1.00 42.19 166 GLU A O 1
ATOM 1229 N N . ALA A 1 167 ? -6.626 10.129 -54.417 1.00 48.03 167 ALA A N 1
ATOM 1230 C CA . ALA A 1 167 ? -6.043 8.821 -54.644 1.00 48.03 167 ALA A CA 1
ATOM 1231 C C . ALA A 1 167 ? -5.152 8.799 -55.893 1.00 48.03 167 ALA A C 1
ATOM 1233 O O . ALA A 1 167 ? -5.427 9.506 -56.85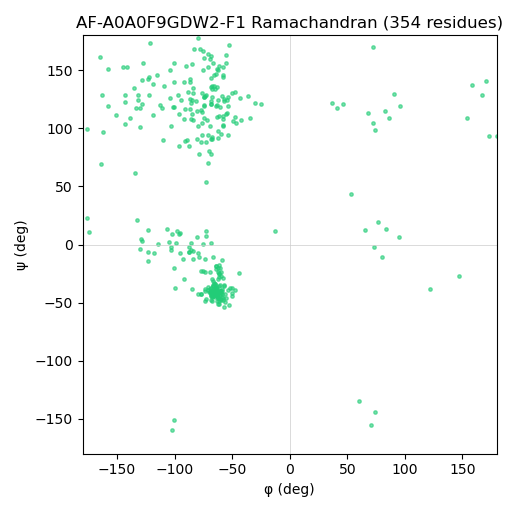9 1.00 48.03 167 ALA A O 1
ATOM 1234 N N . SER A 1 168 ? -4.188 7.872 -55.935 1.00 42.84 168 SER A N 1
ATOM 1235 C CA . SER A 1 168 ? -3.857 7.105 -57.151 1.00 42.84 168 SER A CA 1
ATOM 1236 C C . SER A 1 168 ? -3.032 5.839 -56.832 1.00 42.84 168 SER A C 1
ATOM 1238 O O . SER A 1 168 ? -2.013 5.941 -56.151 1.00 42.84 168 SER A O 1
ATOM 1240 N N . PRO A 1 169 ? -3.454 4.652 -57.318 1.00 59.28 169 PRO A N 1
ATOM 1241 C CA . PRO A 1 169 ? -2.674 3.405 -57.430 1.00 59.28 169 PRO A CA 1
ATOM 1242 C C . PRO A 1 169 ? -2.206 3.203 -58.903 1.00 59.28 169 PRO A C 1
ATOM 1244 O O . PRO A 1 169 ? -2.382 4.123 -59.701 1.00 59.28 169 PRO A O 1
ATOM 1247 N N . PRO A 1 170 ? -1.844 1.992 -59.383 1.00 70.19 170 PRO A N 1
ATOM 1248 C CA . PRO A 1 170 ? -0.872 0.967 -58.955 1.00 70.19 170 PRO A CA 1
ATOM 1249 C C . PRO A 1 170 ? 0.182 0.678 -60.069 1.00 70.19 170 PRO A C 1
ATOM 1251 O O . PRO A 1 170 ? 0.035 1.157 -61.183 1.00 70.19 170 PRO A O 1
ATOM 1254 N N . ASP A 1 171 ? 1.218 -0.131 -59.796 1.00 39.84 171 ASP A N 1
ATOM 1255 C CA . ASP A 1 171 ? 2.027 -0.934 -60.759 1.00 39.84 171 ASP A CA 1
ATOM 1256 C C . ASP A 1 171 ? 3.251 -1.496 -59.986 1.00 39.84 171 ASP A C 1
ATOM 1258 O O . ASP A 1 171 ? 3.807 -0.779 -59.165 1.00 39.84 171 ASP A O 1
ATOM 1262 N N . LYS A 1 172 ? 3.804 -2.711 -60.114 1.00 47.75 172 LYS A N 1
ATOM 1263 C CA . LYS A 1 172 ? 3.659 -3.906 -60.967 1.00 47.75 172 LYS A CA 1
ATOM 1264 C C . LYS A 1 172 ? 4.389 -5.082 -60.269 1.00 47.75 172 LYS A C 1
ATOM 1266 O O . LYS A 1 172 ? 5.260 -4.834 -59.436 1.00 47.75 172 LYS A O 1
ATOM 1271 N N . PRO A 1 173 ? 4.106 -6.347 -60.634 1.00 60.59 173 PRO A N 1
ATOM 1272 C CA . PRO A 1 173 ? 4.782 -7.533 -60.109 1.00 60.59 173 PRO A CA 1
ATOM 1273 C C . PRO A 1 173 ? 6.031 -7.865 -60.939 1.00 60.59 173 PRO A C 1
ATOM 1275 O O . PRO A 1 173 ? 5.952 -7.925 -62.166 1.00 60.59 173 PRO A O 1
ATOM 1278 N N . VAL A 1 174 ? 7.180 -8.108 -60.299 1.00 49.56 174 VAL A N 1
ATOM 1279 C CA . VAL A 1 174 ? 8.415 -8.500 -61.001 1.00 49.56 174 VAL A CA 1
ATOM 1280 C C . VAL A 1 174 ? 9.159 -9.608 -60.240 1.00 49.56 174 VAL A C 1
ATOM 1282 O O . VAL A 1 174 ? 9.748 -9.395 -59.187 1.00 49.56 174 VAL A O 1
ATOM 1285 N N . THR A 1 175 ? 9.084 -10.788 -60.864 1.00 43.31 175 THR A N 1
ATOM 1286 C CA . THR A 1 175 ? 10.063 -11.885 -60.988 1.00 43.31 175 THR A CA 1
ATOM 1287 C C . THR A 1 175 ? 10.485 -12.730 -59.788 1.00 43.31 175 THR A C 1
ATOM 1289 O O . THR A 1 175 ? 11.284 -12.343 -58.942 1.00 43.31 175 THR A O 1
ATOM 1292 N N . SER A 1 176 ? 10.068 -13.992 -59.898 1.00 49.34 176 SER A N 1
ATOM 1293 C CA . SER A 1 176 ? 10.763 -15.203 -59.478 1.00 49.34 176 SER A CA 1
ATOM 1294 C C . SER A 1 176 ? 12.253 -15.185 -59.843 1.00 49.34 176 SER A C 1
ATOM 1296 O O . SER A 1 176 ? 12.612 -15.025 -61.009 1.00 49.34 176 SER A O 1
ATOM 1298 N N . GLY A 1 177 ? 13.098 -15.410 -58.839 1.00 46.78 177 GLY A N 1
ATOM 1299 C CA . GLY A 1 177 ? 14.515 -15.727 -58.974 1.00 46.78 177 GLY A CA 1
ATOM 1300 C C . GLY A 1 177 ? 14.824 -16.951 -58.122 1.00 46.78 177 GLY A C 1
ATOM 1301 O O . GLY A 1 177 ? 14.906 -16.863 -56.902 1.00 46.78 177 GLY A O 1
ATOM 1302 N N . ASP A 1 178 ? 14.915 -18.087 -58.800 1.00 53.56 178 ASP A N 1
ATOM 1303 C CA . ASP A 1 178 ? 15.412 -19.372 -58.324 1.00 53.56 178 ASP A CA 1
ATOM 1304 C C . ASP A 1 178 ? 16.925 -19.270 -58.059 1.00 53.56 178 ASP A C 1
ATOM 1306 O O . ASP A 1 178 ? 17.648 -18.676 -58.865 1.00 53.56 178 ASP A O 1
ATOM 1310 N N . GLY A 1 179 ? 17.420 -19.821 -56.946 1.00 45.00 179 GLY A N 1
ATOM 1311 C CA . GLY A 1 179 ? 18.865 -19.902 -56.729 1.00 45.00 179 GLY A CA 1
ATOM 1312 C C . GLY A 1 179 ? 19.351 -19.953 -55.283 1.00 45.00 179 GLY A C 1
ATOM 1313 O O . GLY A 1 179 ? 19.493 -18.937 -54.610 1.00 45.00 179 GLY A O 1
ATOM 1314 N N . THR A 1 180 ? 19.835 -21.139 -54.913 1.00 44.31 180 THR A N 1
ATOM 1315 C CA . THR A 1 180 ? 20.862 -21.424 -53.891 1.00 44.31 180 THR A CA 1
ATOM 1316 C C . THR A 1 180 ? 20.480 -21.301 -52.413 1.00 44.31 180 THR A C 1
ATOM 1318 O O . THR A 1 180 ? 20.592 -20.257 -51.779 1.00 44.31 180 THR A O 1
ATOM 1321 N N . ALA A 1 181 ? 20.186 -22.470 -51.836 1.00 52.75 181 ALA A N 1
ATOM 1322 C CA . ALA A 1 181 ? 20.253 -22.766 -50.412 1.00 52.75 181 ALA A CA 1
ATOM 1323 C C . ALA A 1 181 ? 21.639 -22.410 -49.839 1.00 52.75 181 ALA A C 1
ATOM 1325 O O . ALA A 1 181 ? 22.588 -23.193 -49.889 1.00 52.75 181 ALA A O 1
ATOM 1326 N N . ARG A 1 182 ? 21.746 -21.202 -49.290 1.00 47.62 182 ARG A N 1
ATOM 1327 C CA . ARG A 1 182 ? 22.837 -20.756 -48.427 1.00 47.62 182 ARG A CA 1
ATOM 1328 C C . ARG A 1 182 ? 22.209 -20.553 -47.058 1.00 47.62 182 ARG A C 1
ATOM 1330 O O . ARG A 1 182 ? 21.231 -19.822 -46.960 1.00 47.62 182 ARG A O 1
ATOM 1337 N N . GLY A 1 183 ? 22.705 -21.280 -46.056 1.00 49.38 183 GLY A N 1
ATOM 1338 C CA . GLY A 1 183 ? 22.135 -21.343 -44.710 1.00 49.38 183 GLY A CA 1
ATOM 1339 C C . GLY A 1 183 ? 21.714 -19.965 -44.216 1.00 49.38 183 GLY A C 1
ATOM 1340 O O . GLY A 1 183 ? 22.561 -19.125 -43.922 1.00 49.38 183 GLY A O 1
ATOM 1341 N N . SER A 1 184 ? 20.399 -19.747 -44.181 1.00 46.47 184 SER A N 1
ATOM 1342 C CA . SER A 1 184 ? 19.784 -18.559 -43.618 1.00 46.47 184 SER A CA 1
ATOM 1343 C C . SER A 1 184 ? 20.033 -18.627 -42.119 1.00 46.47 184 SER A C 1
ATOM 1345 O O . SER A 1 184 ? 19.305 -19.277 -41.371 1.00 46.47 184 SER A O 1
ATOM 1347 N N . GLN A 1 185 ? 21.132 -17.999 -41.699 1.00 50.59 185 GLN A N 1
ATOM 1348 C CA . GLN A 1 185 ? 21.192 -17.344 -40.406 1.00 50.59 185 GLN A CA 1
ATOM 1349 C C . GLN A 1 185 ? 19.900 -16.533 -40.327 1.00 50.59 185 GLN A C 1
ATOM 1351 O O . GLN A 1 185 ? 19.720 -15.571 -41.072 1.00 50.59 185 GLN A O 1
ATOM 1356 N N . TYR A 1 186 ? 18.949 -17.021 -39.537 1.00 48.22 186 TYR A N 1
ATOM 1357 C CA . TYR A 1 186 ? 17.834 -16.212 -39.091 1.00 48.22 186 TYR A CA 1
ATOM 1358 C C . TYR A 1 186 ? 18.479 -15.063 -38.324 1.00 48.22 186 TYR A C 1
ATOM 1360 O O . TYR A 1 186 ? 18.827 -15.231 -37.157 1.00 48.22 186 TYR A O 1
ATOM 1368 N N . ASP A 1 187 ? 18.706 -13.935 -38.997 1.00 51.00 187 ASP A N 1
ATOM 1369 C CA . ASP A 1 187 ? 18.801 -12.663 -38.304 1.00 51.00 187 ASP A CA 1
ATOM 1370 C C . ASP A 1 187 ? 17.497 -12.570 -37.511 1.00 51.00 187 ASP A C 1
ATOM 1372 O O . ASP A 1 187 ? 16.418 -12.569 -38.123 1.00 51.00 187 ASP A O 1
ATOM 1376 N N . PRO A 1 188 ? 17.550 -12.616 -36.167 1.00 61.44 188 PRO A N 1
ATOM 1377 C CA . PRO A 1 188 ? 16.363 -12.439 -35.357 1.00 61.44 188 PRO A CA 1
ATOM 1378 C C . PRO A 1 188 ? 15.756 -11.129 -35.823 1.00 61.44 188 PRO A C 1
ATOM 1380 O O . PRO A 1 188 ? 16.433 -10.102 -35.791 1.00 61.44 188 PRO A O 1
ATOM 1383 N N . ILE A 1 189 ? 14.527 -11.186 -36.335 1.00 51.09 189 ILE A N 1
ATOM 1384 C CA . ILE A 1 189 ? 13.772 -10.006 -36.735 1.00 51.09 189 ILE A CA 1
ATOM 1385 C C . ILE A 1 189 ? 13.862 -9.055 -35.548 1.00 51.09 189 ILE A C 1
ATOM 1387 O O . ILE A 1 189 ? 13.296 -9.330 -34.490 1.00 51.09 189 ILE A O 1
ATOM 1391 N N . HIS A 1 190 ? 14.672 -8.007 -35.696 1.00 51.28 190 HIS A N 1
ATOM 1392 C CA . HIS A 1 190 ? 14.890 -7.014 -34.663 1.00 51.28 190 HIS A CA 1
ATOM 1393 C C . HIS A 1 190 ? 13.525 -6.382 -34.432 1.00 51.28 190 HIS A C 1
ATOM 1395 O O . HIS A 1 190 ? 13.096 -5.547 -35.226 1.00 51.28 190 HIS A O 1
ATOM 1401 N N . HIS A 1 191 ? 12.805 -6.831 -33.400 1.00 55.19 191 HIS A N 1
ATOM 1402 C CA . HIS A 1 191 ? 11.585 -6.176 -32.964 1.00 55.19 191 HIS A CA 1
ATOM 1403 C C . HIS A 1 191 ? 11.986 -4.734 -32.633 1.00 55.19 191 HIS A C 1
ATOM 1405 O O . HIS A 1 191 ? 12.736 -4.525 -31.678 1.00 55.19 191 HIS A O 1
ATOM 1411 N N . PRO A 1 192 ? 11.556 -3.738 -33.426 1.00 64.44 192 PRO A N 1
ATOM 1412 C CA . PRO A 1 192 ? 12.164 -2.406 -33.426 1.00 64.44 192 PRO A CA 1
ATOM 1413 C C . PRO A 1 192 ? 11.836 -1.567 -32.179 1.00 64.44 192 PRO A C 1
ATOM 1415 O O . PRO A 1 192 ? 12.119 -0.377 -32.155 1.00 64.44 192 PRO A O 1
ATOM 1418 N N . ASN A 1 193 ? 11.262 -2.175 -31.139 1.00 77.69 193 ASN A N 1
ATOM 1419 C CA . ASN A 1 193 ? 10.763 -1.493 -29.948 1.00 77.69 193 ASN A CA 1
ATOM 1420 C C . ASN A 1 193 ? 11.385 -1.991 -28.635 1.00 77.69 193 ASN A C 1
ATOM 1422 O O . ASN A 1 193 ? 10.879 -1.648 -27.570 1.00 77.69 193 ASN A O 1
ATOM 1426 N N . VAL A 1 194 ? 12.461 -2.785 -28.675 1.00 90.69 194 VAL A N 1
ATOM 1427 C CA . VAL A 1 194 ? 13.168 -3.144 -27.436 1.00 90.69 194 VAL A CA 1
ATOM 1428 C C . VAL A 1 194 ? 14.000 -1.947 -26.984 1.00 90.69 194 VAL A C 1
ATOM 1430 O O . VAL A 1 194 ? 14.954 -1.554 -27.658 1.00 90.69 194 VAL A O 1
ATOM 1433 N N . LEU A 1 195 ? 13.636 -1.366 -25.840 1.00 95.06 195 LEU A N 1
ATOM 1434 C CA . LEU A 1 195 ? 14.382 -0.261 -25.239 1.00 95.06 195 LEU A CA 1
ATOM 1435 C C . LEU A 1 195 ? 15.781 -0.730 -24.822 1.00 95.06 195 LEU A C 1
ATOM 1437 O O . LEU A 1 195 ? 15.925 -1.771 -24.169 1.00 95.06 195 LEU A O 1
ATOM 1441 N N . THR A 1 196 ? 16.802 0.061 -25.155 1.00 95.44 196 THR A N 1
ATOM 1442 C CA . THR A 1 196 ? 18.183 -0.180 -24.716 1.00 95.44 196 THR A CA 1
ATOM 1443 C C . THR A 1 196 ? 18.332 0.044 -23.207 1.00 95.44 196 THR A C 1
ATOM 1445 O O . THR A 1 196 ? 17.499 0.694 -22.574 1.00 95.44 196 THR A O 1
ATOM 1448 N N . HIS A 1 197 ? 19.415 -0.473 -22.617 1.00 95.31 197 HIS A N 1
ATOM 1449 C CA . HIS A 1 197 ? 19.740 -0.255 -21.201 1.00 95.31 197 HIS A CA 1
ATOM 1450 C C . HIS A 1 197 ? 19.742 1.240 -20.839 1.00 95.31 197 HIS A C 1
ATOM 1452 O O . HIS A 1 197 ? 19.013 1.657 -19.941 1.00 95.31 197 HIS A O 1
ATOM 1458 N N . ASP A 1 198 ? 20.477 2.053 -21.603 1.00 96.50 198 ASP A N 1
ATOM 1459 C CA . ASP A 1 198 ? 20.593 3.497 -21.371 1.00 96.50 198 ASP A CA 1
ATOM 1460 C C . ASP A 1 198 ? 19.239 4.213 -21.480 1.00 96.50 198 ASP A C 1
ATOM 1462 O O . ASP A 1 198 ? 18.955 5.129 -20.709 1.00 96.50 198 ASP A O 1
ATOM 1466 N N . GLN A 1 199 ? 18.364 3.770 -22.393 1.00 97.00 199 GLN A N 1
ATOM 1467 C CA . GLN A 1 199 ? 17.005 4.305 -22.510 1.00 97.00 199 GLN A CA 1
ATOM 1468 C C . GLN A 1 199 ? 16.158 3.985 -21.274 1.00 97.00 199 GLN A C 1
ATOM 1470 O O . GLN A 1 199 ? 15.444 4.860 -20.791 1.00 97.00 199 GLN A O 1
ATOM 1475 N N . ARG A 1 200 ? 16.244 2.764 -20.729 1.00 97.44 200 ARG A N 1
ATOM 1476 C CA . ARG A 1 200 ? 15.513 2.390 -19.505 1.00 97.44 200 ARG A CA 1
ATOM 1477 C C . ARG A 1 200 ? 16.016 3.160 -18.291 1.00 97.44 200 ARG A C 1
ATOM 1479 O O . ARG A 1 200 ? 15.198 3.670 -17.534 1.00 97.44 200 ARG A O 1
ATOM 1486 N N . VAL A 1 201 ? 17.331 3.322 -18.146 1.00 97.12 201 VAL A N 1
ATOM 1487 C CA . VAL A 1 201 ? 17.922 4.152 -17.081 1.00 97.12 201 VAL A CA 1
ATOM 1488 C C . VAL A 1 201 ? 17.451 5.606 -17.198 1.00 97.12 201 VAL A C 1
ATOM 1490 O O . VAL A 1 201 ? 17.041 6.201 -16.203 1.00 97.12 201 VAL A O 1
ATOM 1493 N N . ALA A 1 202 ? 17.426 6.169 -18.412 1.00 97.38 202 ALA A N 1
ATOM 1494 C CA . ALA A 1 202 ? 16.920 7.522 -18.640 1.00 97.38 202 ALA A CA 1
ATOM 1495 C C . ALA A 1 202 ? 15.426 7.659 -18.291 1.00 97.38 202 ALA A C 1
ATOM 1497 O O . ALA A 1 202 ? 15.041 8.624 -17.632 1.00 97.38 202 ALA A O 1
ATOM 1498 N N . ILE A 1 203 ? 14.591 6.686 -18.676 1.00 97.81 203 ILE A N 1
ATOM 1499 C CA . ILE A 1 203 ? 13.161 6.651 -18.321 1.00 97.81 203 ILE A CA 1
ATOM 1500 C C . ILE A 1 203 ? 12.981 6.541 -16.801 1.00 97.81 203 ILE A C 1
ATOM 1502 O O . ILE A 1 203 ? 12.170 7.267 -16.230 1.00 97.81 203 ILE A O 1
ATOM 1506 N N . ALA A 1 204 ? 13.751 5.683 -16.128 1.00 97.44 204 ALA A N 1
ATOM 1507 C CA . ALA A 1 204 ? 13.699 5.538 -14.675 1.00 97.44 204 ALA A CA 1
ATOM 1508 C C . ALA A 1 204 ? 14.051 6.852 -13.958 1.00 97.44 204 ALA A C 1
ATOM 1510 O O . ALA A 1 204 ? 13.347 7.247 -13.027 1.00 97.44 204 ALA A O 1
ATOM 1511 N N . GLY A 1 205 ? 15.075 7.565 -14.443 1.00 96.88 205 GLY A N 1
ATOM 1512 C CA . GLY A 1 205 ? 15.424 8.908 -13.971 1.00 96.88 205 GLY A CA 1
ATOM 1513 C C . GLY A 1 205 ? 14.283 9.911 -14.156 1.00 96.88 205 GLY A C 1
ATOM 1514 O O . GLY A 1 205 ? 13.885 10.567 -13.200 1.00 96.88 205 GLY A O 1
ATOM 1515 N N . GLN A 1 206 ? 13.672 9.959 -15.345 1.00 97.81 206 GLN A N 1
ATOM 1516 C CA . GLN A 1 206 ? 12.523 10.838 -15.612 1.00 97.81 206 GLN A CA 1
ATOM 1517 C C . GLN A 1 206 ? 11.325 10.542 -14.703 1.00 97.81 206 GLN A C 1
ATOM 1519 O O . GLN A 1 206 ? 10.670 11.466 -14.230 1.00 97.81 206 GLN A O 1
ATOM 1524 N N . ILE A 1 207 ? 11.038 9.265 -14.435 1.00 97.56 207 ILE A N 1
ATOM 1525 C CA . ILE A 1 207 ? 9.973 8.865 -13.505 1.00 97.56 207 ILE A CA 1
ATOM 1526 C C . ILE A 1 207 ? 10.313 9.320 -12.088 1.00 97.56 207 ILE A C 1
ATOM 1528 O O . ILE A 1 207 ? 9.451 9.852 -11.394 1.00 97.56 207 ILE A O 1
ATOM 1532 N N . LYS A 1 208 ? 11.555 9.121 -11.645 1.00 96.94 208 LYS A N 1
ATOM 1533 C CA . LYS A 1 208 ? 12.002 9.535 -10.313 1.00 96.94 208 LYS A CA 1
ATOM 1534 C C . LYS A 1 208 ? 11.853 11.045 -10.101 1.00 96.94 208 LYS A C 1
ATOM 1536 O O . LYS A 1 208 ? 11.418 11.450 -9.023 1.00 96.94 208 LYS A O 1
ATOM 1541 N N . ASP A 1 209 ? 12.165 11.831 -11.127 1.00 96.19 209 ASP A N 1
ATOM 1542 C CA . ASP A 1 209 ? 12.146 13.296 -11.093 1.00 96.19 209 ASP A CA 1
ATOM 1543 C C . ASP A 1 209 ? 10.760 13.897 -11.403 1.00 96.19 209 ASP A C 1
ATOM 1545 O O . ASP A 1 209 ? 10.570 15.108 -11.304 1.00 96.19 209 ASP A O 1
ATOM 1549 N N . ALA A 1 210 ? 9.767 13.077 -11.765 1.00 96.69 210 ALA A N 1
ATOM 1550 C CA . ALA A 1 210 ? 8.415 13.552 -12.033 1.00 96.69 210 ALA A CA 1
ATOM 1551 C C . ALA A 1 210 ? 7.727 14.045 -10.746 1.00 96.69 210 ALA A C 1
ATOM 1553 O O . ALA A 1 210 ? 7.555 13.290 -9.787 1.00 96.69 210 ALA A O 1
ATOM 1554 N N . GLU A 1 211 ? 7.262 15.295 -10.746 1.00 91.75 211 GLU A N 1
ATOM 1555 C CA . GLU A 1 211 ? 6.484 15.867 -9.636 1.00 91.75 211 GLU A CA 1
ATOM 1556 C C . GLU A 1 211 ? 5.026 15.382 -9.652 1.00 91.75 211 GLU A C 1
ATOM 1558 O O . GLU A 1 211 ? 4.460 15.007 -8.625 1.00 91.75 211 GLU A O 1
ATOM 1563 N N . TRP A 1 212 ? 4.420 15.338 -10.842 1.00 89.44 212 TRP A N 1
ATOM 1564 C CA . TRP A 1 212 ? 3.001 15.038 -11.033 1.00 89.44 212 TRP A CA 1
ATOM 1565 C C . TRP A 1 212 ? 2.805 13.663 -11.659 1.00 89.44 212 TRP A C 1
ATOM 1567 O O . TRP A 1 212 ? 3.492 13.285 -12.604 1.00 89.44 212 TRP A O 1
ATOM 1577 N N . GLY A 1 213 ? 1.846 12.893 -11.140 1.00 93.38 213 GLY A N 1
ATOM 1578 C CA . GLY A 1 213 ? 1.487 11.595 -11.722 1.00 93.38 213 GLY A CA 1
ATOM 1579 C C . GLY A 1 213 ? 2.592 10.534 -11.658 1.00 93.38 213 GLY A C 1
ATOM 1580 O O . GLY A 1 213 ? 2.454 9.484 -12.285 1.00 93.38 213 GLY A O 1
ATOM 1581 N N . ARG A 1 214 ? 3.658 10.761 -10.878 1.00 96.88 214 ARG A N 1
ATOM 1582 C CA . ARG A 1 214 ? 4.803 9.847 -10.747 1.00 96.88 214 ARG A CA 1
ATOM 1583 C C . ARG A 1 214 ? 4.397 8.405 -10.460 1.00 96.88 214 ARG A C 1
ATOM 1585 O O . ARG A 1 214 ? 4.946 7.490 -11.057 1.00 96.88 214 ARG A O 1
ATOM 1592 N N . GLN A 1 215 ? 3.411 8.196 -9.589 1.00 98.12 215 GLN A N 1
ATOM 1593 C CA . GLN A 1 215 ? 2.928 6.856 -9.239 1.00 98.12 215 GLN A CA 1
ATOM 1594 C C . GLN A 1 215 ? 2.286 6.141 -10.436 1.00 98.12 215 GLN A C 1
ATOM 1596 O O . GLN A 1 215 ? 2.519 4.952 -10.624 1.00 98.12 215 GLN A O 1
ATOM 1601 N N . TRP A 1 216 ? 1.543 6.860 -11.285 1.00 97.94 216 TRP A N 1
ATOM 1602 C CA . TRP A 1 216 ? 0.966 6.287 -12.503 1.00 97.94 216 TRP A CA 1
ATOM 1603 C C . TRP A 1 216 ? 2.042 5.921 -13.521 1.00 97.94 216 TRP A C 1
ATOM 1605 O O . TRP A 1 216 ? 2.013 4.821 -14.067 1.00 97.94 216 TRP A O 1
ATOM 1615 N N . LEU A 1 217 ? 3.012 6.816 -13.735 1.00 97.81 217 LEU A N 1
ATOM 1616 C CA . LEU A 1 217 ? 4.134 6.567 -14.640 1.00 97.81 217 LEU A CA 1
ATOM 1617 C C . LEU A 1 217 ? 4.983 5.383 -14.165 1.00 97.81 217 LEU A C 1
ATOM 1619 O O . LEU A 1 217 ? 5.294 4.497 -14.960 1.00 97.81 217 LEU A O 1
ATOM 1623 N N . ALA A 1 218 ? 5.306 5.339 -12.870 1.00 98.12 218 ALA A N 1
ATOM 1624 C CA . ALA A 1 218 ? 6.063 4.255 -12.257 1.00 98.12 218 ALA A CA 1
ATOM 1625 C C . ALA A 1 218 ? 5.331 2.915 -12.382 1.00 98.12 218 ALA A C 1
ATOM 1627 O O . ALA A 1 218 ? 5.913 1.950 -12.864 1.00 98.12 218 ALA A O 1
ATOM 1628 N N . GLY A 1 219 ? 4.053 2.847 -11.997 1.00 98.25 219 GLY A N 1
ATOM 1629 C CA . GLY A 1 219 ? 3.300 1.594 -12.035 1.00 98.25 219 GLY A CA 1
ATOM 1630 C C . GLY A 1 219 ? 3.049 1.073 -13.448 1.00 98.25 219 GLY A C 1
ATOM 1631 O O . GLY A 1 219 ? 3.261 -0.111 -13.699 1.00 98.25 219 GLY A O 1
ATOM 1632 N N . ASP A 1 220 ? 2.661 1.938 -14.392 1.00 98.44 220 ASP A N 1
ATOM 1633 C CA . ASP A 1 220 ? 2.451 1.528 -15.788 1.00 98.44 220 ASP A CA 1
ATOM 1634 C C . ASP A 1 220 ? 3.758 1.061 -16.445 1.00 98.44 220 ASP A C 1
ATOM 1636 O O . ASP A 1 220 ? 3.766 0.049 -17.146 1.00 98.44 220 ASP A O 1
ATOM 1640 N N . THR A 1 221 ? 4.863 1.777 -16.206 1.00 98.38 221 THR A N 1
ATOM 1641 C CA . THR A 1 221 ? 6.178 1.413 -16.759 1.00 98.38 221 THR A CA 1
ATOM 1642 C C . THR A 1 221 ? 6.693 0.120 -16.138 1.00 98.38 221 THR A C 1
ATOM 1644 O O . THR A 1 221 ? 7.173 -0.747 -16.863 1.00 98.38 221 THR A O 1
ATOM 1647 N N . ALA A 1 222 ? 6.546 -0.047 -14.819 1.00 98.25 222 ALA A N 1
ATOM 1648 C CA . ALA A 1 222 ? 6.949 -1.266 -14.128 1.00 98.25 222 ALA A CA 1
ATOM 1649 C C . ALA A 1 222 ? 6.187 -2.492 -14.639 1.00 98.25 222 ALA A C 1
ATOM 1651 O O . ALA A 1 222 ? 6.817 -3.479 -15.007 1.00 98.25 222 ALA A O 1
ATOM 1652 N N . ASN A 1 223 ? 4.857 -2.402 -14.748 1.00 98.44 223 ASN A N 1
ATOM 1653 C CA . ASN A 1 223 ? 4.030 -3.487 -15.284 1.00 98.44 223 ASN A CA 1
ATOM 1654 C C . ASN A 1 223 ? 4.407 -3.830 -16.735 1.00 98.44 223 ASN A C 1
ATOM 1656 O O . ASN A 1 223 ? 4.468 -5.003 -17.098 1.00 98.44 223 ASN A O 1
ATOM 1660 N N . ALA A 1 224 ? 4.689 -2.823 -17.570 1.00 97.69 224 ALA A N 1
ATOM 1661 C CA . ALA A 1 224 ? 5.120 -3.047 -18.949 1.00 97.69 224 ALA A CA 1
ATOM 1662 C C . ALA A 1 224 ? 6.491 -3.740 -19.028 1.00 97.69 224 ALA A C 1
ATOM 1664 O O . ALA A 1 224 ? 6.664 -4.674 -19.809 1.00 97.69 224 ALA A O 1
ATOM 1665 N N . TRP A 1 225 ? 7.461 -3.312 -18.215 1.00 97.44 225 TRP A N 1
ATOM 1666 C CA . TRP A 1 225 ? 8.802 -3.903 -18.192 1.00 97.44 225 TRP A CA 1
ATOM 1667 C C . TRP A 1 225 ? 8.825 -5.298 -17.575 1.00 97.44 225 TRP A C 1
ATOM 1669 O O . TRP A 1 225 ? 9.560 -6.150 -18.067 1.00 97.44 225 TRP A O 1
ATOM 1679 N N . GLU A 1 226 ? 8.026 -5.557 -16.540 1.00 97.44 226 GLU A N 1
ATOM 1680 C CA . GLU A 1 226 ? 7.887 -6.896 -15.961 1.00 97.44 226 GLU A CA 1
ATOM 1681 C C . GLU A 1 226 ? 7.232 -7.863 -16.958 1.00 97.44 226 GLU A C 1
ATOM 1683 O O . GLU A 1 226 ? 7.707 -8.984 -17.119 1.00 97.44 226 GLU A O 1
ATOM 1688 N N . ALA A 1 227 ? 6.224 -7.418 -17.717 1.00 96.44 227 ALA A N 1
ATOM 1689 C CA . ALA A 1 227 ? 5.637 -8.223 -18.791 1.00 96.44 227 ALA A CA 1
ATOM 1690 C C . ALA A 1 227 ? 6.623 -8.503 -19.944 1.00 96.44 227 ALA A C 1
ATOM 1692 O O . ALA A 1 227 ? 6.564 -9.565 -20.561 1.00 96.44 227 ALA A O 1
ATOM 1693 N N . GLU A 1 228 ? 7.522 -7.561 -20.245 1.00 95.88 228 GLU A N 1
ATOM 1694 C CA . GLU A 1 228 ? 8.518 -7.688 -21.318 1.00 95.88 228 GLU A CA 1
ATOM 1695 C C . GLU A 1 228 ? 9.731 -8.543 -20.910 1.00 95.88 228 GLU A C 1
ATOM 1697 O O . GLU A 1 228 ? 10.216 -9.346 -21.706 1.00 95.88 228 GLU A O 1
ATOM 1702 N N . MET A 1 229 ? 10.247 -8.359 -19.691 1.00 96.00 229 MET A N 1
ATOM 1703 C CA . MET A 1 229 ? 11.561 -8.869 -19.268 1.00 96.00 229 MET A CA 1
ATOM 1704 C C . MET A 1 229 ? 11.521 -9.776 -18.027 1.00 96.00 229 MET A C 1
ATOM 1706 O O . MET A 1 229 ? 12.556 -10.330 -17.649 1.00 96.00 229 MET A O 1
ATOM 1710 N N . GLY A 1 230 ? 10.369 -9.920 -17.368 1.00 96.50 230 GLY A N 1
ATOM 1711 C CA . GLY A 1 230 ? 10.226 -10.677 -16.124 1.00 96.50 230 GLY A CA 1
ATOM 1712 C C . GLY A 1 230 ? 11.100 -10.125 -14.995 1.00 96.50 230 GLY A C 1
ATOM 1713 O O . GLY A 1 230 ? 11.205 -8.914 -14.798 1.00 96.50 230 GLY A O 1
ATOM 1714 N N . GLU A 1 231 ? 11.781 -11.019 -14.276 1.00 95.38 231 GLU A N 1
ATOM 1715 C CA . GLU A 1 231 ? 12.614 -10.675 -13.114 1.00 95.38 231 GLU A CA 1
ATOM 1716 C C . GLU A 1 231 ? 13.736 -9.673 -13.432 1.00 95.38 231 GLU A C 1
ATOM 1718 O O . GLU A 1 231 ? 14.110 -8.870 -12.577 1.00 95.38 231 GLU A O 1
ATOM 1723 N N . ALA A 1 232 ? 14.245 -9.653 -14.671 1.00 96.25 232 ALA A N 1
ATOM 1724 C CA . ALA A 1 232 ? 15.305 -8.729 -15.076 1.00 96.25 232 ALA A CA 1
ATOM 1725 C C . ALA A 1 232 ? 14.868 -7.251 -15.026 1.00 96.25 232 ALA A C 1
ATOM 1727 O O . ALA A 1 232 ? 15.716 -6.364 -14.909 1.00 96.25 232 ALA A O 1
ATOM 1728 N N . ALA A 1 233 ? 13.560 -6.965 -15.061 1.00 97.31 233 ALA A N 1
ATOM 1729 C CA . ALA A 1 233 ? 13.036 -5.610 -14.901 1.00 97.31 233 ALA A CA 1
ATOM 1730 C C . ALA A 1 233 ? 13.396 -4.997 -13.545 1.00 97.31 233 ALA A C 1
ATOM 1732 O O . ALA A 1 233 ? 13.697 -3.803 -13.480 1.00 97.31 233 ALA A O 1
ATOM 1733 N N . TRP A 1 234 ? 13.449 -5.808 -12.485 1.00 94.44 234 TRP A N 1
ATOM 1734 C CA . TRP A 1 234 ? 13.677 -5.345 -11.115 1.00 94.44 234 TRP A CA 1
ATOM 1735 C C . TRP A 1 234 ? 15.033 -4.663 -10.906 1.00 94.44 234 TRP A C 1
ATOM 1737 O O . TRP A 1 234 ? 15.163 -3.851 -9.991 1.00 94.44 234 TRP A O 1
ATOM 1747 N N . GLN A 1 235 ? 16.008 -4.908 -11.791 1.00 95.88 235 GLN A N 1
ATOM 1748 C CA . GLN A 1 235 ? 17.264 -4.158 -11.809 1.00 95.88 235 GLN A CA 1
ATOM 1749 C C . GLN A 1 235 ? 17.035 -2.652 -12.017 1.00 95.88 235 GLN A C 1
ATOM 1751 O O . GLN A 1 235 ? 17.726 -1.851 -11.398 1.00 95.88 235 GLN A O 1
ATOM 1756 N N . TYR A 1 236 ? 16.068 -2.273 -12.856 1.00 97.00 236 TYR A N 1
ATOM 1757 C CA . TYR A 1 236 ? 15.756 -0.875 -13.176 1.00 97.00 236 TYR A CA 1
ATOM 1758 C C . TYR A 1 236 ? 14.687 -0.286 -12.255 1.00 97.00 236 TYR A C 1
ATOM 1760 O O . TYR A 1 236 ? 14.678 0.911 -11.989 1.00 97.00 236 TYR A O 1
ATOM 1768 N N . LEU A 1 237 ? 13.770 -1.119 -11.756 1.00 96.62 237 LEU A N 1
ATOM 1769 C CA . LEU A 1 237 ? 12.664 -0.666 -10.908 1.00 96.62 237 LEU A CA 1
ATOM 1770 C C . LEU A 1 237 ? 13.139 -0.034 -9.592 1.00 96.62 237 LEU A C 1
ATOM 1772 O O . LEU A 1 237 ? 12.495 0.884 -9.082 1.00 96.62 237 LEU A O 1
ATOM 1776 N N . GLY A 1 238 ? 14.291 -0.471 -9.072 1.00 93.00 238 GLY A N 1
ATOM 1777 C CA . GLY A 1 238 ? 14.929 0.153 -7.908 1.00 93.00 238 GLY A CA 1
ATOM 1778 C C . GLY A 1 238 ? 15.280 1.632 -8.119 1.00 93.00 238 GLY A C 1
ATOM 1779 O O . GLY A 1 238 ? 15.260 2.411 -7.164 1.00 93.00 238 GLY A O 1
ATOM 1780 N N . ASP A 1 239 ? 15.511 2.052 -9.367 1.00 96.81 239 ASP A N 1
ATOM 1781 C CA . ASP A 1 239 ? 15.873 3.431 -9.703 1.00 96.81 239 ASP A CA 1
ATOM 1782 C C . ASP A 1 239 ? 14.669 4.384 -9.707 1.00 96.81 239 ASP A C 1
ATOM 1784 O O . ASP A 1 239 ? 14.851 5.602 -9.679 1.00 96.81 239 ASP A O 1
ATOM 1788 N N . PHE A 1 240 ? 13.432 3.870 -9.635 1.00 97.06 240 PHE A N 1
ATOM 1789 C CA . PHE A 1 240 ? 12.226 4.705 -9.530 1.00 97.06 240 PHE A CA 1
ATOM 1790 C C . PHE A 1 240 ? 12.149 5.467 -8.202 1.00 97.06 240 PHE A C 1
ATOM 1792 O O . PHE A 1 240 ? 11.299 6.344 -8.049 1.00 97.06 240 PHE A O 1
ATOM 1799 N N . GLY A 1 241 ? 13.008 5.144 -7.226 1.00 95.69 241 GLY A N 1
ATOM 1800 C CA . GLY A 1 241 ? 13.068 5.810 -5.924 1.00 95.69 241 GLY A CA 1
ATOM 1801 C C . GLY A 1 241 ? 11.956 5.399 -4.957 1.00 95.69 241 GLY A C 1
ATOM 1802 O O . GLY A 1 241 ? 11.683 6.126 -4.004 1.00 95.69 241 GLY A O 1
ATOM 1803 N N . TYR A 1 242 ? 11.313 4.255 -5.196 1.00 96.50 242 TYR A N 1
ATOM 1804 C CA . TYR A 1 242 ? 10.357 3.641 -4.278 1.00 96.50 242 TYR A CA 1
ATOM 1805 C C . TYR A 1 242 ? 10.991 2.454 -3.552 1.00 96.50 242 TYR A C 1
ATOM 1807 O O . TYR A 1 242 ? 11.854 1.769 -4.094 1.00 96.50 242 TYR A O 1
ATOM 1815 N N . GLN A 1 243 ? 10.535 2.188 -2.326 1.00 95.62 243 GLN A N 1
ATOM 1816 C CA . GLN A 1 243 ? 10.797 0.894 -1.693 1.00 95.62 243 GLN A CA 1
ATOM 1817 C C . GLN A 1 243 ? 10.078 -0.213 -2.482 1.00 95.62 243 GLN A C 1
ATOM 1819 O O . GLN A 1 243 ? 8.981 0.055 -2.990 1.00 95.62 243 GLN A O 1
ATOM 1824 N N . PRO A 1 244 ? 10.644 -1.432 -2.571 1.00 93.00 244 PRO A N 1
ATOM 1825 C CA . PRO A 1 244 ? 10.052 -2.528 -3.337 1.00 93.00 244 PRO A CA 1
ATOM 1826 C C . PRO A 1 244 ? 8.576 -2.775 -3.008 1.00 93.00 244 PRO A C 1
ATOM 1828 O O . PRO A 1 244 ? 7.753 -2.853 -3.913 1.00 93.00 244 PRO A O 1
ATOM 1831 N N . GLU A 1 245 ? 8.208 -2.778 -1.725 1.00 93.12 245 GLU A N 1
ATOM 1832 C CA . GLU A 1 245 ? 6.834 -3.019 -1.271 1.00 93.12 245 GLU A CA 1
ATOM 1833 C C . GLU A 1 245 ? 5.870 -1.914 -1.729 1.00 93.12 245 GLU A C 1
ATOM 1835 O O . GLU A 1 245 ? 4.742 -2.181 -2.154 1.00 93.12 245 GLU A O 1
ATOM 1840 N N . SER A 1 246 ? 6.320 -0.658 -1.675 1.00 96.44 246 SER A N 1
ATOM 1841 C CA . SER A 1 246 ? 5.545 0.486 -2.160 1.00 96.44 246 SER A CA 1
ATOM 1842 C C . SER A 1 246 ? 5.340 0.412 -3.670 1.00 96.44 246 SER A C 1
ATOM 1844 O O . SER A 1 246 ? 4.240 0.698 -4.144 1.00 96.44 246 SER A O 1
ATOM 1846 N N . LEU A 1 247 ? 6.373 0.014 -4.419 1.00 97.56 247 LEU A N 1
ATOM 1847 C CA . LEU A 1 247 ? 6.283 -0.135 -5.867 1.00 97.56 247 LEU A CA 1
ATOM 1848 C C . LEU A 1 247 ? 5.341 -1.276 -6.254 1.00 97.56 247 LEU A C 1
ATOM 1850 O O . LEU A 1 247 ? 4.480 -1.061 -7.101 1.00 97.56 247 LEU A O 1
ATOM 1854 N N . SER A 1 248 ? 5.420 -2.432 -5.589 1.00 96.62 248 SER A N 1
ATOM 1855 C CA . SER A 1 248 ? 4.476 -3.536 -5.802 1.00 96.62 248 SER A CA 1
ATOM 1856 C C . SER A 1 248 ? 3.027 -3.097 -5.577 1.00 96.62 248 SER A C 1
ATOM 1858 O O . SER A 1 248 ? 2.150 -3.400 -6.383 1.00 96.62 248 SER A O 1
ATOM 1860 N N . ASN A 1 249 ? 2.754 -2.316 -4.527 1.00 97.38 249 ASN A N 1
ATOM 1861 C CA . ASN A 1 249 ? 1.412 -1.777 -4.304 1.00 97.38 249 ASN A CA 1
ATOM 1862 C C . ASN A 1 249 ? 0.977 -0.805 -5.419 1.00 97.38 249 ASN A C 1
ATOM 1864 O O . ASN A 1 249 ? -0.165 -0.851 -5.870 1.00 97.38 249 ASN A O 1
ATOM 1868 N N . ILE A 1 250 ? 1.884 0.053 -5.897 1.00 98.38 250 ILE A N 1
ATOM 1869 C CA . ILE A 1 250 ? 1.619 0.963 -7.023 1.00 98.38 250 ILE A CA 1
ATOM 1870 C C . ILE A 1 250 ? 1.319 0.176 -8.308 1.00 98.38 250 ILE A C 1
ATOM 1872 O O . ILE A 1 250 ? 0.350 0.493 -8.999 1.00 98.38 250 ILE A O 1
ATOM 1876 N N . MET A 1 251 ? 2.109 -0.858 -8.608 1.00 98.38 251 MET A N 1
ATOM 1877 C CA . MET A 1 251 ? 1.921 -1.759 -9.750 1.00 98.38 251 MET A CA 1
ATOM 1878 C C . MET A 1 251 ? 0.549 -2.428 -9.715 1.00 98.38 251 MET A C 1
ATOM 1880 O O . MET A 1 251 ? -0.179 -2.360 -10.706 1.00 98.38 251 MET A O 1
ATOM 1884 N N . ASN A 1 252 ? 0.155 -2.971 -8.557 1.00 98.19 252 ASN A N 1
ATOM 1885 C CA . ASN A 1 252 ? -1.153 -3.598 -8.354 1.00 98.19 252 ASN A CA 1
ATOM 1886 C C . ASN A 1 252 ? -2.307 -2.622 -8.616 1.00 98.19 252 ASN A C 1
ATOM 1888 O O . ASN A 1 252 ? -3.252 -2.955 -9.329 1.00 98.19 252 ASN A O 1
ATOM 1892 N N . VAL A 1 253 ? -2.220 -1.393 -8.097 1.00 98.38 253 VAL A N 1
ATOM 1893 C CA . VAL A 1 253 ? -3.242 -0.358 -8.333 1.00 98.38 253 VAL A CA 1
ATOM 1894 C C . VAL A 1 253 ? -3.304 0.030 -9.811 1.00 98.38 253 VAL A C 1
ATOM 1896 O O . VAL A 1 253 ? -4.393 0.156 -10.366 1.00 98.38 253 VAL A O 1
ATOM 1899 N N . CYS A 1 254 ? -2.156 0.184 -10.477 1.00 98.38 254 CYS A N 1
ATOM 1900 C CA . CYS A 1 254 ? -2.115 0.514 -11.903 1.00 98.38 254 CYS A CA 1
ATOM 1901 C C . CYS A 1 254 ? -2.654 -0.624 -12.780 1.00 98.38 254 CYS A C 1
ATOM 1903 O O . CYS A 1 254 ? -3.309 -0.352 -13.784 1.00 98.38 254 CYS A O 1
ATOM 1905 N N . ALA A 1 255 ? -2.423 -1.882 -12.400 1.00 98.19 255 ALA A N 1
ATOM 1906 C CA . ALA A 1 255 ? -2.976 -3.041 -13.094 1.00 98.19 255 ALA A CA 1
ATOM 1907 C C . ALA A 1 255 ? -4.500 -3.148 -12.907 1.00 98.19 255 ALA A C 1
ATOM 1909 O O . ALA A 1 255 ? -5.214 -3.430 -13.868 1.00 98.19 255 ALA A O 1
ATOM 1910 N N . ALA A 1 256 ? -5.000 -2.882 -11.696 1.00 98.19 256 ALA A N 1
ATOM 1911 C CA . ALA A 1 256 ? -6.424 -2.954 -11.374 1.00 98.19 256 ALA A CA 1
ATOM 1912 C C . ALA A 1 256 ? -7.248 -1.796 -11.958 1.00 98.19 256 ALA A C 1
ATOM 1914 O O . ALA A 1 256 ? -8.363 -2.020 -12.422 1.00 98.19 256 ALA A O 1
ATOM 1915 N N . VAL A 1 257 ? -6.726 -0.563 -11.948 1.00 98.19 257 VAL A N 1
ATOM 1916 C CA . VAL A 1 257 ? -7.479 0.641 -12.344 1.00 98.19 257 VAL A CA 1
ATOM 1917 C C . VAL A 1 257 ? -7.202 1.004 -13.811 1.00 98.19 257 VAL A C 1
ATOM 1919 O O . VAL A 1 257 ? -6.097 1.465 -14.134 1.00 98.19 257 VAL A O 1
ATOM 1922 N N . PRO A 1 258 ? -8.189 0.889 -14.725 1.00 97.56 258 PRO A N 1
ATOM 1923 C CA . PRO A 1 258 ? -7.995 1.207 -16.137 1.00 97.56 258 PRO A CA 1
ATOM 1924 C C . PRO A 1 258 ? -7.684 2.685 -16.375 1.00 97.56 258 PRO A C 1
ATOM 1926 O O . PRO A 1 258 ? -8.252 3.559 -15.725 1.00 97.56 258 PRO A O 1
ATOM 1929 N N . LYS A 1 259 ? -6.863 2.980 -17.394 1.00 97.31 259 LYS A N 1
ATOM 1930 C CA . LYS A 1 259 ? -6.440 4.353 -17.740 1.00 97.31 259 LYS A CA 1
ATOM 1931 C C . LYS A 1 259 ? -7.597 5.344 -17.896 1.00 97.31 259 LYS A C 1
ATOM 1933 O O . LYS A 1 259 ? -7.465 6.481 -17.459 1.00 97.31 259 LYS A O 1
ATOM 1938 N N . ARG A 1 260 ? -8.735 4.911 -18.454 1.00 97.25 260 ARG A N 1
ATOM 1939 C CA . ARG A 1 260 ? -9.920 5.768 -18.645 1.00 97.25 260 ARG A CA 1
ATOM 1940 C C . ARG A 1 260 ? -10.513 6.302 -17.335 1.00 97.25 260 ARG A C 1
ATOM 1942 O O . ARG A 1 260 ? -11.078 7.382 -17.346 1.00 97.25 260 ARG A O 1
ATOM 1949 N N . LEU A 1 261 ? -10.347 5.578 -16.223 1.00 97.56 261 LEU A N 1
ATOM 1950 C CA . LEU A 1 261 ? -10.854 5.990 -14.913 1.00 97.56 261 LEU A CA 1
ATOM 1951 C C . LEU A 1 261 ? -9.865 6.878 -14.152 1.00 97.56 261 LEU A C 1
ATOM 1953 O O . LEU A 1 261 ? -10.203 7.390 -13.101 1.00 97.56 261 LEU A O 1
ATOM 1957 N N . ARG A 1 262 ? -8.636 7.087 -14.635 1.00 96.06 262 ARG A N 1
ATOM 1958 C CA . ARG A 1 262 ? -7.604 7.843 -13.896 1.00 96.06 262 ARG A CA 1
ATOM 1959 C C . ARG A 1 262 ? -7.678 9.360 -14.117 1.00 96.06 262 ARG A C 1
ATOM 1961 O O . ARG A 1 262 ? -6.832 10.082 -13.605 1.00 96.06 262 ARG A O 1
ATOM 1968 N N . GLY A 1 263 ? -8.651 9.826 -14.903 1.00 89.19 263 GLY A N 1
ATOM 1969 C CA . GLY A 1 263 ? -8.796 11.224 -15.321 1.00 89.19 263 GLY A CA 1
ATOM 1970 C C . GLY A 1 263 ? -9.518 12.135 -14.327 1.00 89.19 263 GLY A C 1
ATOM 1971 O O . GLY A 1 263 ? -9.586 13.337 -14.567 1.00 89.19 263 GLY A O 1
ATOM 1972 N N . TYR A 1 264 ? -10.058 11.601 -13.227 1.00 83.06 264 TYR A N 1
ATOM 1973 C CA . TYR A 1 264 ? -10.665 12.437 -12.190 1.00 83.06 264 TYR A CA 1
ATOM 1974 C C . TYR A 1 264 ? -9.623 13.353 -11.544 1.00 83.06 264 TYR A C 1
ATOM 1976 O O . TYR A 1 264 ? -8.458 12.976 -11.405 1.00 83.06 264 TYR A O 1
ATOM 1984 N N . ASN A 1 265 ? -10.058 14.522 -11.060 1.00 93.88 265 ASN A N 1
ATOM 1985 C CA . ASN A 1 265 ? -9.242 15.413 -10.229 1.00 93.88 265 ASN A CA 1
ATOM 1986 C C . ASN A 1 265 ? -9.061 14.837 -8.805 1.00 93.88 265 ASN A C 1
ATOM 1988 O O . ASN A 1 265 ? -9.403 15.459 -7.802 1.00 93.88 265 ASN A O 1
ATOM 1992 N N . LEU A 1 266 ? -8.584 13.593 -8.721 1.00 96.19 266 LEU A N 1
ATOM 1993 C CA . LEU A 1 266 ? -8.401 12.819 -7.503 1.00 96.19 266 LEU A CA 1
ATOM 1994 C C . LEU A 1 266 ? -6.937 12.395 -7.375 1.00 96.19 266 LEU A C 1
ATOM 1996 O O . LEU A 1 266 ? -6.261 12.041 -8.339 1.00 96.19 266 LEU A O 1
ATOM 2000 N N . ARG A 1 267 ? -6.437 12.378 -6.138 1.00 96.19 267 ARG A N 1
ATOM 2001 C CA . ARG A 1 267 ? -5.086 11.875 -5.832 1.00 96.19 267 ARG A CA 1
ATOM 2002 C C . ARG A 1 267 ? -5.017 10.352 -5.974 1.00 96.19 267 ARG A C 1
ATOM 2004 O O . ARG A 1 267 ? -6.000 9.677 -5.674 1.00 96.19 267 ARG A O 1
ATOM 2011 N N . PHE A 1 268 ? -3.834 9.808 -6.278 1.00 97.31 268 PHE A N 1
ATOM 2012 C CA . PHE A 1 268 ? -3.570 8.359 -6.374 1.00 97.31 268 PHE A CA 1
ATOM 2013 C C . PHE A 1 268 ? -4.128 7.558 -5.182 1.00 97.31 268 PHE A C 1
ATOM 2015 O O . PHE A 1 268 ? -4.707 6.491 -5.354 1.00 97.31 268 PHE A O 1
ATOM 2022 N N . SER A 1 269 ? -4.037 8.105 -3.965 1.00 97.19 269 SER A N 1
ATOM 2023 C CA . SER A 1 269 ? -4.553 7.476 -2.742 1.00 97.19 269 SER A CA 1
ATOM 2024 C C . SER A 1 269 ? -6.061 7.193 -2.747 1.00 97.19 269 SER A C 1
ATOM 2026 O O . SER A 1 269 ? -6.491 6.305 -2.015 1.00 97.19 269 SER A O 1
ATOM 2028 N N . HIS A 1 270 ? -6.864 7.906 -3.545 1.00 98.25 270 HIS A N 1
ATOM 2029 C CA . HIS A 1 270 ? -8.285 7.582 -3.734 1.00 98.25 270 HIS A CA 1
ATOM 2030 C C . HIS A 1 270 ? -8.436 6.285 -4.536 1.00 98.25 270 HIS A C 1
ATOM 2032 O O . HIS A 1 270 ? -9.204 5.408 -4.157 1.00 98.25 270 HIS A O 1
ATOM 2038 N N . PHE A 1 271 ? -7.620 6.101 -5.572 1.00 98.25 271 PHE A N 1
ATOM 2039 C CA . PHE A 1 271 ? -7.627 4.900 -6.408 1.00 98.25 271 PHE A CA 1
ATOM 2040 C C . PHE A 1 271 ? -7.174 3.647 -5.654 1.00 98.25 271 PHE A C 1
ATOM 2042 O O . PHE A 1 271 ? -7.704 2.566 -5.888 1.00 98.25 271 PHE A O 1
ATOM 2049 N N . VAL A 1 272 ? -6.276 3.792 -4.672 1.00 97.94 272 VAL A N 1
ATOM 2050 C CA . VAL A 1 272 ? -5.895 2.695 -3.761 1.00 97.94 272 VAL A CA 1
ATOM 2051 C C . VAL A 1 272 ? -7.114 2.123 -3.021 1.00 97.94 272 VAL A C 1
ATOM 2053 O O . VAL A 1 272 ? -7.162 0.926 -2.751 1.00 97.94 272 VAL A O 1
ATOM 2056 N N . VAL A 1 273 ? -8.105 2.957 -2.680 1.00 98.00 273 VAL A N 1
ATOM 2057 C CA . VAL A 1 273 ? -9.303 2.521 -1.940 1.00 98.00 273 VAL A CA 1
ATOM 2058 C C . VAL A 1 273 ? -10.177 1.599 -2.790 1.00 98.00 273 VAL A C 1
ATOM 2060 O O . VAL A 1 273 ? -10.689 0.609 -2.266 1.00 98.00 273 VAL A O 1
ATOM 2063 N N . VAL A 1 274 ? -10.318 1.907 -4.081 1.00 98.19 274 VAL A N 1
ATOM 2064 C CA . VAL A 1 274 ? -11.218 1.199 -5.004 1.00 98.19 274 VAL A CA 1
ATOM 2065 C C . VAL A 1 274 ? -10.535 0.102 -5.820 1.00 98.19 274 VAL A C 1
ATOM 2067 O O . VAL A 1 274 ? -11.222 -0.670 -6.468 1.00 98.19 274 VAL A O 1
ATOM 2070 N N . ALA A 1 275 ? -9.207 -0.040 -5.757 1.00 97.94 275 ALA A N 1
ATOM 2071 C CA . ALA A 1 275 ? -8.450 -1.008 -6.565 1.00 97.94 275 ALA A CA 1
ATOM 2072 C C . ALA A 1 275 ? -8.846 -2.489 -6.365 1.00 97.94 275 ALA A C 1
ATOM 2074 O O . ALA A 1 275 ? -8.441 -3.338 -7.149 1.00 97.94 275 ALA A O 1
ATOM 2075 N N . SER A 1 276 ? -9.610 -2.808 -5.317 1.00 97.00 276 SER A N 1
ATOM 2076 C CA . SER A 1 276 ? -10.126 -4.160 -5.037 1.00 97.00 276 SER A CA 1
ATOM 2077 C C . SER A 1 276 ? -11.606 -4.344 -5.386 1.00 97.00 276 SER A C 1
ATOM 2079 O O . SER A 1 276 ? -12.128 -5.439 -5.206 1.00 97.00 276 SER A O 1
ATOM 2081 N N . GLU A 1 277 ? -12.282 -3.292 -5.846 1.00 97.69 277 GLU A N 1
ATOM 2082 C CA . GLU A 1 277 ? -13.682 -3.356 -6.269 1.00 97.69 277 GLU A CA 1
ATOM 2083 C C . GLU A 1 277 ? -13.800 -3.867 -7.711 1.00 97.69 277 GLU A C 1
ATOM 2085 O O . GLU A 1 277 ? -12.812 -3.963 -8.441 1.00 97.69 277 GLU A O 1
ATOM 2090 N N . ASN A 1 278 ? -15.016 -4.197 -8.147 1.00 97.62 278 ASN A N 1
ATOM 2091 C CA . ASN A 1 278 ? -15.267 -4.449 -9.566 1.00 97.62 278 ASN A CA 1
ATOM 2092 C C . ASN A 1 278 ? -15.318 -3.127 -10.353 1.00 97.62 278 ASN A C 1
ATOM 2094 O O . ASN A 1 278 ? -15.415 -2.041 -9.788 1.00 97.62 278 ASN A O 1
ATOM 2098 N N . LEU A 1 279 ? -15.257 -3.224 -11.679 1.00 97.44 279 LEU A N 1
ATOM 2099 C CA . LEU A 1 279 ? -15.123 -2.062 -12.552 1.00 97.44 279 LEU A CA 1
ATOM 2100 C C . LEU A 1 279 ? -16.307 -1.080 -12.482 1.00 97.44 279 LEU A C 1
ATOM 2102 O O . LEU A 1 279 ? -16.078 0.125 -12.551 1.00 97.44 279 LEU A O 1
ATOM 2106 N N . GLU A 1 280 ? -17.535 -1.585 -12.348 1.00 96.94 280 GLU A N 1
ATOM 2107 C CA . GLU A 1 280 ? -18.748 -0.758 -12.249 1.00 96.94 280 GLU A CA 1
ATOM 2108 C C . GLU A 1 280 ? -18.760 0.018 -10.926 1.00 96.94 280 GLU A C 1
ATOM 2110 O O . GLU A 1 280 ? -19.005 1.226 -10.905 1.00 96.94 280 GLU A O 1
ATOM 2115 N N . ASP A 1 281 ? -18.392 -0.653 -9.832 1.00 97.50 281 ASP A N 1
ATOM 2116 C CA . ASP A 1 281 ? -18.276 -0.027 -8.518 1.00 97.50 281 ASP A CA 1
ATOM 2117 C C . ASP A 1 281 ? -17.129 0.985 -8.468 1.00 97.50 281 ASP A C 1
ATOM 2119 O O . ASP A 1 281 ? -17.294 2.051 -7.876 1.00 97.50 281 ASP A O 1
ATOM 2123 N N . MET A 1 282 ? -15.983 0.709 -9.106 1.00 98.25 282 MET A N 1
ATOM 2124 C CA . MET A 1 282 ? -14.887 1.682 -9.205 1.00 98.25 282 MET A CA 1
ATOM 2125 C C . MET A 1 282 ? -15.363 2.989 -9.846 1.00 98.25 282 MET A C 1
ATOM 2127 O O . MET A 1 282 ? -15.104 4.056 -9.297 1.00 98.25 282 MET A O 1
ATOM 2131 N N . GLU A 1 283 ? -16.044 2.905 -10.991 1.00 97.88 283 GLU A N 1
ATOM 2132 C CA . GLU A 1 283 ? -16.546 4.068 -11.731 1.00 97.88 283 GLU A CA 1
ATOM 2133 C C . GLU A 1 283 ? -17.566 4.850 -10.895 1.00 97.88 283 GLU A C 1
ATOM 2135 O O . GLU A 1 283 ? -17.346 6.029 -10.620 1.00 97.88 283 GLU A O 1
ATOM 2140 N N . MET A 1 284 ? -18.584 4.170 -10.352 1.00 97.69 284 MET A N 1
ATOM 2141 C CA . MET A 1 284 ? -19.580 4.791 -9.470 1.00 97.69 284 MET A CA 1
ATOM 2142 C C . MET A 1 284 ? -18.934 5.496 -8.265 1.00 97.69 284 MET A C 1
ATOM 2144 O O . MET A 1 284 ? -19.329 6.606 -7.897 1.00 97.69 284 MET A O 1
ATOM 2148 N N . TRP A 1 285 ? -17.983 4.842 -7.595 1.00 98.06 285 TRP A N 1
ATOM 2149 C CA . TRP A 1 285 ? -17.356 5.385 -6.392 1.00 98.06 285 TRP A CA 1
ATOM 2150 C C . TRP A 1 28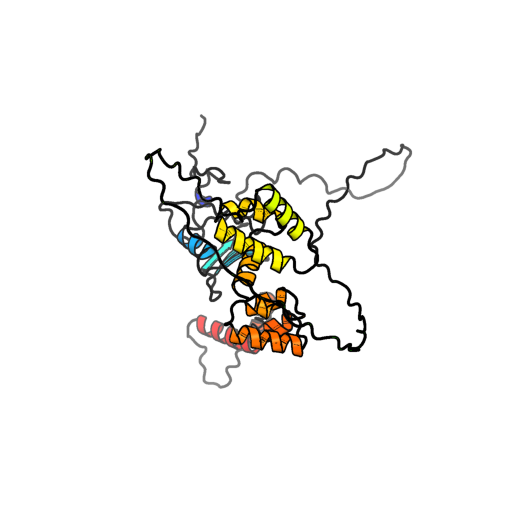5 ? -16.433 6.562 -6.691 1.00 98.06 285 TRP A C 1
ATOM 2152 O O . TRP A 1 285 ? -16.408 7.516 -5.911 1.00 98.06 285 TRP A O 1
ATOM 2162 N N . LEU A 1 286 ? -15.683 6.509 -7.793 1.00 98.00 286 LEU A N 1
ATOM 2163 C CA . LEU A 1 286 ? -14.819 7.608 -8.221 1.00 98.00 286 LEU A CA 1
ATOM 2164 C C . LEU A 1 286 ? -15.638 8.820 -8.675 1.00 98.00 286 LEU A C 1
ATOM 2166 O O . LEU A 1 286 ? -15.301 9.930 -8.267 1.00 98.00 286 LEU A O 1
ATOM 2170 N N . ASP A 1 287 ? -16.734 8.606 -9.411 1.00 97.81 287 ASP A N 1
ATOM 2171 C CA . ASP A 1 287 ? -17.685 9.660 -9.787 1.00 97.81 287 ASP A CA 1
ATOM 2172 C C . ASP A 1 287 ? -18.235 10.366 -8.545 1.00 97.81 287 ASP A C 1
ATOM 2174 O O . ASP A 1 287 ? -18.078 11.578 -8.400 1.00 97.81 287 ASP A O 1
ATOM 2178 N N . LYS A 1 288 ? -18.788 9.606 -7.590 1.00 97.56 288 LYS A N 1
ATOM 2179 C CA . LYS A 1 288 ? -19.309 10.167 -6.330 1.00 97.56 288 LYS A CA 1
ATOM 2180 C C . LYS A 1 288 ? -18.232 10.888 -5.525 1.00 97.56 288 LYS A C 1
ATOM 2182 O O . LYS A 1 288 ? -18.478 11.962 -4.988 1.00 97.56 288 LYS A O 1
ATOM 2187 N N . CYS A 1 289 ? -17.025 10.324 -5.442 1.00 97.88 289 CYS A N 1
ATOM 2188 C CA . CYS A 1 289 ? -15.915 10.951 -4.726 1.00 97.88 289 CYS A CA 1
ATOM 2189 C C . CYS A 1 289 ? -15.498 12.282 -5.368 1.00 97.88 289 CYS A C 1
ATOM 2191 O O . CYS A 1 289 ? -15.138 13.213 -4.646 1.00 97.88 289 CYS A O 1
ATOM 2193 N N . ALA A 1 290 ? -15.524 12.365 -6.701 1.00 97.25 290 ALA A N 1
ATOM 2194 C CA . ALA A 1 290 ? -15.218 13.580 -7.445 1.00 97.25 290 ALA A CA 1
ATOM 2195 C C . ALA A 1 290 ? -16.347 14.620 -7.341 1.00 97.25 290 ALA A C 1
ATOM 2197 O O . ALA A 1 290 ? -16.057 15.804 -7.195 1.00 97.25 290 ALA A O 1
ATOM 2198 N N . GLU A 1 291 ? -17.613 14.203 -7.363 1.00 97.12 291 GLU A N 1
ATOM 2199 C CA . GLU A 1 291 ? -18.766 15.095 -7.192 1.00 97.12 291 GLU A CA 1
ATOM 2200 C C . GLU A 1 291 ? -18.829 15.674 -5.770 1.00 97.12 291 GLU A C 1
ATOM 2202 O O . GLU A 1 291 ? -18.928 16.886 -5.588 1.00 97.12 291 GLU A O 1
ATOM 2207 N N . GLU A 1 292 ? -18.703 14.822 -4.751 1.00 97.12 292 GLU A N 1
ATOM 2208 C CA . GLU A 1 292 ? -18.826 15.218 -3.343 1.00 97.12 292 GLU A CA 1
ATOM 2209 C C . GLU A 1 292 ? -17.509 15.709 -2.715 1.00 97.12 292 GLU A C 1
ATOM 2211 O O . GLU A 1 292 ? -17.489 16.103 -1.547 1.00 97.12 292 GLU A O 1
ATOM 2216 N N . GLN A 1 293 ? -16.400 15.681 -3.466 1.00 97.12 293 GLN A N 1
ATOM 2217 C CA . GLN A 1 293 ? -15.069 16.121 -3.020 1.00 97.12 293 GLN A CA 1
ATOM 2218 C C . GLN A 1 293 ? -14.626 15.455 -1.703 1.00 97.12 293 GLN A C 1
ATOM 2220 O O . GLN A 1 293 ? -14.101 16.089 -0.781 1.00 97.12 293 GLN A O 1
ATOM 2225 N N . TRP A 1 294 ? -14.848 14.144 -1.579 1.00 97.62 294 TRP A N 1
ATOM 2226 C CA . TRP A 1 294 ? -14.488 13.425 -0.359 1.00 97.62 294 TRP A CA 1
ATOM 2227 C C . TRP A 1 294 ? -12.974 13.384 -0.139 1.00 97.62 294 TRP A C 1
ATOM 2229 O O . TRP A 1 294 ? -12.200 13.019 -1.019 1.00 97.62 294 TRP A O 1
ATOM 2239 N N . SER A 1 295 ? -12.545 13.626 1.104 1.00 97.25 295 SER A N 1
ATOM 2240 C CA . SER A 1 295 ? -11.185 13.267 1.525 1.00 97.25 295 SER A CA 1
ATOM 2241 C C . SER A 1 295 ? -10.957 11.751 1.422 1.00 97.25 295 SER A C 1
ATOM 2243 O O . SER A 1 295 ? -11.882 10.969 1.642 1.00 97.25 295 SER A O 1
ATOM 2245 N N . VAL A 1 296 ? -9.707 11.305 1.237 1.00 97.06 296 VAL A N 1
ATOM 2246 C CA . VAL A 1 296 ? -9.338 9.868 1.198 1.00 97.06 296 VAL A CA 1
ATOM 2247 C C . VAL A 1 296 ? -9.904 9.082 2.389 1.00 97.06 296 VAL A C 1
ATOM 2249 O O . VAL A 1 296 ? -10.314 7.930 2.248 1.00 97.06 296 VAL A O 1
ATOM 2252 N N . LYS A 1 297 ? -9.938 9.691 3.583 1.00 95.88 297 LYS A N 1
ATOM 2253 C CA . LYS A 1 297 ? -10.488 9.062 4.791 1.00 95.88 297 LYS A CA 1
ATOM 2254 C C . LYS A 1 297 ? -12.004 8.893 4.697 1.00 95.88 297 LYS A C 1
ATOM 2256 O O . LYS A 1 297 ? -12.493 7.809 5.003 1.00 95.88 297 LYS A O 1
ATOM 2261 N N . ALA A 1 298 ? -12.723 9.943 4.300 1.00 96.69 298 ALA A N 1
ATOM 2262 C CA . ALA A 1 298 ? -14.170 9.883 4.106 1.00 96.69 298 ALA A CA 1
ATOM 2263 C C . ALA A 1 298 ? -14.518 8.870 3.011 1.00 96.69 298 ALA A C 1
ATOM 2265 O O . ALA A 1 298 ? -15.329 7.980 3.248 1.00 96.69 298 ALA A O 1
ATOM 2266 N N . PHE A 1 299 ? -13.806 8.919 1.883 1.00 97.75 299 PHE A N 1
ATOM 2267 C CA . PHE A 1 299 ? -13.992 7.993 0.776 1.00 97.75 299 PHE A CA 1
ATOM 2268 C C . PHE A 1 299 ? -13.791 6.535 1.201 1.00 97.75 299 PHE A C 1
ATOM 2270 O O . PHE A 1 299 ? -14.639 5.682 0.953 1.00 97.75 299 PHE A O 1
ATOM 2277 N N . ARG A 1 300 ? -12.717 6.248 1.948 1.00 97.00 300 ARG A N 1
ATOM 2278 C CA . ARG A 1 300 ? -12.472 4.910 2.504 1.00 97.00 300 ARG A CA 1
ATOM 2279 C C . ARG A 1 300 ? -13.602 4.433 3.413 1.00 97.00 300 ARG A C 1
ATOM 2281 O O . ARG A 1 300 ? -13.943 3.257 3.349 1.00 97.00 300 ARG A O 1
ATOM 2288 N N . CYS A 1 301 ? -14.167 5.308 4.244 1.00 95.31 301 CYS A N 1
ATOM 2289 C CA . CYS A 1 301 ? -15.304 4.956 5.094 1.00 95.31 301 CYS A CA 1
ATOM 2290 C C . CYS A 1 301 ? -16.566 4.631 4.284 1.00 95.31 301 CYS A C 1
ATOM 2292 O O . CYS A 1 301 ? -17.327 3.774 4.718 1.00 95.31 301 CYS A O 1
ATOM 2294 N N . GLN A 1 302 ? -16.785 5.284 3.138 1.00 97.31 302 GLN A N 1
ATOM 2295 C CA . GLN A 1 302 ? -17.935 5.002 2.272 1.00 97.31 302 GLN A CA 1
ATOM 2296 C C . GLN A 1 302 ? -17.774 3.672 1.530 1.00 97.31 302 GLN A C 1
ATOM 2298 O O . GLN A 1 302 ? -18.677 2.844 1.560 1.00 97.31 302 GLN A O 1
ATOM 2303 N N . VAL A 1 303 ? -16.601 3.429 0.935 1.00 96.12 303 VAL A N 1
ATOM 2304 C CA . VAL A 1 303 ? -16.343 2.221 0.129 1.00 96.12 303 VAL A CA 1
ATOM 2305 C C . VAL A 1 303 ? -16.183 0.977 1.004 1.00 96.12 303 VAL A C 1
ATOM 2307 O O . VAL A 1 303 ? -16.780 -0.060 0.746 1.00 96.12 303 VAL A O 1
ATOM 2310 N N . LYS A 1 304 ? -15.360 1.059 2.057 1.00 93.50 304 LYS A N 1
ATOM 2311 C CA . LYS A 1 304 ? -14.988 -0.102 2.889 1.00 93.50 304 LYS A CA 1
ATOM 2312 C C . LYS A 1 304 ? -15.790 -0.203 4.187 1.00 93.50 304 LYS A C 1
ATOM 2314 O O . LYS A 1 304 ? -15.531 -1.096 4.995 1.00 93.50 304 LYS A O 1
ATOM 2319 N N . GLY A 1 305 ? -16.720 0.722 4.411 1.00 93.12 305 GLY A N 1
ATOM 2320 C CA . GLY A 1 305 ? -17.400 0.889 5.686 1.00 93.12 305 GLY A CA 1
ATOM 2321 C C . GLY A 1 305 ? -16.496 1.484 6.769 1.00 93.12 305 GLY A C 1
ATOM 2322 O O . GLY A 1 305 ? -15.271 1.609 6.648 1.00 93.12 305 GLY A O 1
ATOM 2323 N N . THR A 1 306 ? -17.106 1.846 7.891 1.00 86.56 306 THR A N 1
ATOM 2324 C CA . THR A 1 306 ? -16.366 2.186 9.101 1.00 86.56 306 THR A CA 1
ATOM 2325 C C . THR A 1 306 ? -15.969 0.895 9.803 1.00 86.56 306 THR A C 1
ATOM 2327 O O . THR A 1 306 ? -16.813 0.153 10.301 1.00 86.56 306 THR A O 1
ATOM 2330 N N . LYS A 1 307 ? -14.660 0.615 9.883 1.00 79.19 307 LYS A N 1
ATOM 2331 C CA . LYS A 1 307 ? -14.192 -0.424 10.807 1.00 79.19 307 LYS A CA 1
ATOM 2332 C C . LYS A 1 307 ? -14.679 -0.035 12.206 1.00 79.19 307 LYS A C 1
ATOM 2334 O O . LYS A 1 307 ? -14.379 1.092 12.624 1.00 79.19 307 LYS A O 1
ATOM 2339 N N . PRO A 1 308 ? -15.413 -0.909 12.920 1.00 77.44 308 PRO A N 1
ATOM 2340 C CA . PRO A 1 308 ? -15.853 -0.600 14.269 1.00 77.44 308 PRO A CA 1
ATOM 2341 C C . PRO A 1 308 ? -14.617 -0.226 15.083 1.00 77.44 308 PRO A C 1
ATOM 2343 O O . PRO A 1 308 ? -13.615 -0.949 15.093 1.00 77.44 308 PRO A O 1
ATOM 2346 N N . ARG A 1 309 ? -14.635 0.965 15.692 1.00 77.62 309 ARG A N 1
ATOM 2347 C CA . ARG A 1 309 ? -13.523 1.411 16.530 1.00 77.62 309 ARG A CA 1
ATOM 2348 C C . ARG A 1 309 ? -13.562 0.561 17.788 1.00 77.62 309 ARG A C 1
ATOM 2350 O O . ARG A 1 309 ? -14.277 0.880 18.727 1.00 77.62 309 ARG A O 1
ATOM 2357 N N . VAL A 1 310 ? -12.799 -0.526 17.794 1.00 82.00 310 VAL A N 1
ATOM 2358 C CA . VAL A 1 310 ? -12.618 -1.333 18.998 1.00 82.00 310 VAL A CA 1
ATOM 2359 C C . VAL A 1 310 ? -11.921 -0.450 20.025 1.00 82.00 310 VAL A C 1
ATOM 2361 O O . VAL A 1 310 ? -10.754 -0.080 19.849 1.00 82.00 310 VAL A O 1
ATOM 2364 N N . LYS A 1 311 ? -12.653 -0.064 21.074 1.00 88.12 311 LYS A N 1
ATOM 2365 C CA . LYS A 1 311 ? -12.071 0.653 22.203 1.00 88.12 311 LYS A CA 1
ATOM 2366 C C . LYS A 1 311 ? -11.047 -0.265 22.859 1.00 88.12 311 LYS A C 1
ATOM 2368 O O . LYS A 1 311 ? -11.367 -1.373 23.280 1.00 88.12 311 LYS A O 1
ATOM 2373 N N . ARG A 1 312 ? -9.797 0.191 22.899 1.00 89.38 312 ARG A N 1
ATOM 2374 C CA . ARG A 1 312 ? -8.743 -0.474 23.661 1.00 89.38 312 ARG A CA 1
ATOM 2375 C C . ARG A 1 312 ? -8.823 0.056 25.080 1.00 89.38 312 ARG A C 1
ATOM 2377 O O . ARG A 1 312 ? -8.739 1.265 25.264 1.00 89.38 312 ARG A O 1
ATOM 2384 N N . TRP A 1 313 ? -9.014 -0.848 26.025 1.00 89.25 313 TRP A N 1
ATOM 2385 C CA . TRP A 1 313 ? -9.043 -0.541 27.445 1.00 89.25 313 TRP A CA 1
ATOM 2386 C C . TRP A 1 313 ? -7.689 -0.901 28.053 1.00 89.25 313 TRP A C 1
ATOM 2388 O O . TRP A 1 313 ? -7.109 -1.927 27.678 1.00 89.25 313 TRP A O 1
ATOM 2398 N N . SER A 1 314 ? -7.170 -0.071 28.955 1.00 93.19 314 SER A N 1
ATOM 2399 C CA . SER A 1 314 ? -6.010 -0.453 29.766 1.00 93.19 314 SER A CA 1
ATOM 2400 C C . SER A 1 314 ? -6.402 -1.516 30.800 1.00 93.19 314 SER A C 1
ATOM 2402 O O . SER A 1 314 ? -7.586 -1.724 31.073 1.00 93.19 314 SER A O 1
ATOM 2404 N N . LEU A 1 315 ? -5.422 -2.210 31.387 1.00 93.44 315 LEU A N 1
ATOM 2405 C CA . LEU A 1 315 ? -5.709 -3.191 32.440 1.00 93.44 315 LEU A CA 1
ATOM 2406 C C . LEU A 1 315 ? -6.314 -2.520 33.678 1.00 93.44 315 LEU A C 1
ATOM 2408 O O . LEU A 1 315 ? -7.217 -3.080 34.289 1.00 93.44 315 LEU A O 1
ATOM 2412 N N . GLU A 1 316 ? -5.869 -1.308 34.005 1.00 95.56 316 GLU A N 1
ATOM 2413 C CA . GLU A 1 316 ? -6.406 -0.505 35.104 1.00 95.56 316 GLU A CA 1
ATOM 2414 C C . GLU A 1 316 ? -7.851 -0.081 34.823 1.00 95.56 316 GLU A C 1
ATOM 2416 O O . GLU A 1 316 ? -8.708 -0.204 35.695 1.00 95.56 316 GLU A O 1
ATOM 2421 N N . GLU A 1 317 ? -8.154 0.350 33.593 1.00 93.06 317 GLU A N 1
ATOM 2422 C CA . GLU A 1 317 ? -9.526 0.670 33.190 1.00 93.06 317 GLU A CA 1
ATOM 2423 C C . GLU A 1 317 ? -10.430 -0.566 33.242 1.00 93.06 317 GLU A C 1
ATOM 2425 O O . GLU A 1 317 ? -11.559 -0.479 33.722 1.00 93.06 317 GLU A O 1
ATOM 2430 N N . LEU A 1 318 ? -9.943 -1.720 32.772 1.00 93.56 318 LEU A N 1
ATOM 2431 C CA . LEU A 1 318 ? -10.680 -2.982 32.848 1.00 93.56 318 LEU A CA 1
ATOM 2432 C C . LEU A 1 318 ? -10.929 -3.402 34.296 1.00 93.56 318 LEU A C 1
ATOM 2434 O O . LEU A 1 318 ? -12.037 -3.830 34.601 1.00 93.56 318 LEU A O 1
ATOM 2438 N N . ASP A 1 319 ? -9.947 -3.250 35.185 1.00 90.62 319 ASP A N 1
ATOM 2439 C CA . ASP A 1 319 ? -10.087 -3.551 36.613 1.00 90.62 319 ASP A CA 1
ATOM 2440 C C . ASP A 1 319 ? -11.089 -2.604 37.296 1.00 90.62 319 ASP A C 1
ATOM 2442 O O . ASP A 1 319 ? -11.968 -3.044 38.039 1.00 90.62 319 ASP A O 1
ATOM 2446 N N . GLU A 1 320 ? -11.047 -1.304 36.993 1.00 91.69 320 GLU A N 1
ATOM 2447 C CA . GLU A 1 320 ? -12.057 -0.353 37.469 1.00 91.69 320 GLU A CA 1
ATOM 2448 C C . GLU A 1 320 ? -13.461 -0.673 36.949 1.00 91.69 320 GLU A C 1
ATOM 2450 O O . GLU A 1 320 ? -14.445 -0.550 37.683 1.00 91.69 320 GLU A O 1
ATOM 2455 N N . LEU A 1 321 ? -13.578 -1.069 35.682 1.00 91.44 321 LEU A N 1
ATOM 2456 C CA . LEU A 1 321 ? -14.845 -1.476 35.080 1.00 91.44 321 LEU A CA 1
ATOM 2457 C C . LEU A 1 321 ? -15.354 -2.781 35.669 1.00 91.44 321 LEU A C 1
ATOM 2459 O O . LEU A 1 321 ? -16.553 -2.898 35.894 1.00 91.44 321 LEU A O 1
ATOM 2463 N N . LEU A 1 322 ? -14.465 -3.725 35.966 1.00 89.25 322 LEU A N 1
ATOM 2464 C CA . LEU A 1 322 ? -14.799 -4.974 36.636 1.00 89.25 322 LEU A CA 1
ATOM 2465 C C . LEU A 1 322 ? -15.292 -4.712 38.063 1.00 89.25 322 LEU A C 1
ATOM 2467 O O . LEU A 1 322 ? -16.287 -5.292 38.483 1.00 89.25 322 LEU A O 1
ATOM 2471 N N . LYS A 1 323 ? -14.675 -3.764 38.781 1.00 87.06 323 LYS A N 1
ATOM 2472 C CA . LYS A 1 323 ? -15.158 -3.291 40.091 1.00 87.06 323 LYS A CA 1
ATOM 2473 C C . LYS A 1 323 ? -16.522 -2.602 39.999 1.00 87.06 323 LYS A C 1
ATOM 2475 O O . LYS A 1 323 ? -17.344 -2.747 40.901 1.00 87.06 323 LYS A O 1
ATOM 2480 N N . LYS A 1 324 ? -16.771 -1.842 38.924 1.00 87.25 324 LYS A N 1
ATOM 2481 C CA . LYS A 1 324 ? -18.066 -1.187 38.644 1.00 87.25 324 LYS A CA 1
ATOM 2482 C C . LYS A 1 324 ? -19.127 -2.160 38.142 1.00 87.25 324 LYS A C 1
ATOM 2484 O O . LYS A 1 324 ? -20.315 -1.865 38.275 1.00 87.25 324 LYS A O 1
ATOM 2489 N N . PHE A 1 325 ? -18.717 -3.292 37.578 1.00 86.38 325 PHE A N 1
ATOM 2490 C CA . PHE A 1 325 ? -19.582 -4.385 37.165 1.00 86.38 325 PHE A CA 1
ATOM 2491 C C . PHE A 1 325 ? -20.125 -5.096 38.410 1.00 86.38 325 PHE A C 1
ATOM 2493 O O . PHE A 1 325 ? -19.766 -6.217 38.761 1.00 86.38 325 PHE A O 1
ATOM 2500 N N . VAL A 1 326 ? -21.014 -4.400 39.114 1.00 73.56 326 VAL A N 1
ATOM 2501 C CA . VAL A 1 326 ? -21.862 -4.990 40.136 1.00 73.56 326 VAL A CA 1
ATOM 2502 C C . VAL A 1 326 ? -22.875 -5.826 39.379 1.00 73.56 326 VAL A C 1
ATOM 2504 O O . VAL A 1 326 ? -23.763 -5.281 38.720 1.00 73.56 326 VAL A O 1
ATOM 2507 N N . TYR A 1 327 ? -22.725 -7.147 39.447 1.00 62.88 327 TYR A N 1
ATOM 2508 C CA . TYR A 1 327 ? -23.747 -8.063 38.969 1.00 62.88 327 TYR A CA 1
ATOM 2509 C C . TYR A 1 327 ? -25.006 -7.827 39.807 1.00 62.88 327 TYR A C 1
ATOM 2511 O O . TYR A 1 327 ? -25.164 -8.379 40.897 1.00 62.88 327 TYR A O 1
ATOM 2519 N N . LYS A 1 328 ? -25.882 -6.940 39.329 1.00 56.53 328 LYS A N 1
ATOM 2520 C CA . LYS A 1 328 ? -27.246 -6.840 39.825 1.00 56.53 328 LYS A CA 1
ATOM 2521 C C . LYS A 1 328 ? -27.942 -8.121 39.390 1.00 56.53 328 LYS A C 1
ATOM 2523 O O . LYS A 1 328 ? -28.451 -8.214 38.278 1.00 56.53 328 LYS A O 1
ATOM 2528 N N . SER A 1 329 ? -27.888 -9.129 40.256 1.00 53.12 329 SER A N 1
ATOM 2529 C CA . SER A 1 329 ? -28.890 -10.188 40.263 1.00 53.12 329 SER A CA 1
ATOM 2530 C C . SER A 1 329 ? -30.186 -9.536 40.727 1.00 53.12 329 SER A C 1
ATOM 2532 O O . SER A 1 329 ? -30.545 -9.572 41.900 1.00 53.12 329 SER A O 1
ATOM 2534 N N . ASP A 1 330 ? -30.835 -8.811 39.821 1.00 48.84 330 ASP A N 1
ATOM 2535 C CA . ASP A 1 330 ? -32.201 -8.399 40.073 1.00 48.84 330 ASP A CA 1
ATOM 2536 C C . ASP A 1 330 ? -33.021 -9.698 40.187 1.00 48.84 330 ASP A C 1
ATOM 2538 O O . ASP A 1 330 ? -32.975 -10.553 39.304 1.00 48.84 330 ASP A O 1
ATOM 2542 N N . GLU A 1 331 ? -33.712 -9.826 41.319 1.00 47.31 331 GLU A N 1
ATOM 2543 C CA . GLU A 1 331 ? -34.610 -10.910 41.734 1.00 47.31 331 GLU A CA 1
ATOM 2544 C C . GLU A 1 331 ? -33.964 -12.132 42.421 1.00 47.31 331 GLU A C 1
ATOM 2546 O O . GLU A 1 331 ? -33.309 -12.974 41.812 1.00 47.31 331 GLU A O 1
ATOM 2551 N N . GLU A 1 332 ? -34.242 -12.200 43.730 1.00 52.38 332 GLU A N 1
ATOM 2552 C CA . GLU A 1 332 ? -34.284 -13.271 44.752 1.00 52.38 332 GLU A CA 1
ATOM 2553 C C . GLU A 1 332 ? -34.252 -14.777 44.374 1.00 52.38 332 GLU A C 1
ATOM 2555 O O . GLU A 1 332 ? -34.463 -15.616 45.249 1.00 52.38 332 GLU A O 1
ATOM 2560 N N . SER A 1 333 ? -33.957 -15.191 43.141 1.00 47.81 333 SER A N 1
ATOM 2561 C CA . SER A 1 333 ? -33.924 -16.608 42.741 1.00 47.81 333 SER A CA 1
ATOM 2562 C C . SER A 1 333 ? -32.664 -17.065 42.004 1.00 47.81 333 SER A C 1
ATOM 2564 O O . SER A 1 333 ? -32.510 -18.264 41.760 1.00 47.81 333 SER A O 1
ATOM 2566 N N . VAL A 1 334 ? -31.715 -16.179 41.699 1.00 46.97 334 VAL A N 1
ATOM 2567 C CA . VAL A 1 334 ? -30.479 -16.601 41.031 1.00 46.97 334 VAL A CA 1
ATOM 2568 C C . VAL A 1 334 ? -29.444 -16.978 42.084 1.00 46.97 334 VAL A C 1
ATOM 2570 O O . VAL A 1 334 ? -28.652 -16.159 42.548 1.00 46.97 334 VAL A O 1
ATOM 2573 N N . SER A 1 335 ? -29.465 -18.263 42.459 1.00 51.16 335 SER A N 1
ATOM 2574 C CA . SER A 1 335 ? -28.265 -19.001 42.868 1.00 51.16 335 SER A CA 1
ATOM 2575 C C . SER A 1 335 ? -27.077 -18.416 42.115 1.00 51.16 335 SER A C 1
ATOM 2577 O O . SER A 1 335 ? -27.115 -18.431 40.883 1.00 51.16 335 SER A O 1
ATOM 2579 N N . TYR A 1 336 ? -26.044 -17.925 42.819 1.00 51.72 336 TYR A N 1
ATOM 2580 C CA . TYR A 1 336 ? -24.742 -17.651 42.201 1.00 51.72 336 TYR A CA 1
ATOM 2581 C C . TYR A 1 336 ? -24.501 -18.737 41.159 1.00 51.72 336 TYR A C 1
ATOM 2583 O O . TYR A 1 336 ? -24.713 -19.907 41.508 1.00 51.72 336 TYR A O 1
ATOM 2591 N N . PRO A 1 337 ? -24.174 -18.405 39.898 1.00 51.22 337 PRO A N 1
ATOM 2592 C CA . PRO A 1 337 ? -23.864 -19.437 38.937 1.00 51.22 337 PRO A CA 1
ATOM 2593 C C . PRO A 1 337 ? -22.698 -20.223 39.535 1.00 51.22 337 PRO A C 1
ATOM 2595 O O . PRO A 1 337 ? -21.554 -19.793 39.531 1.00 51.22 337 PRO A O 1
ATOM 2598 N N . THR A 1 338 ? -23.023 -21.386 40.092 1.00 56.94 338 THR A N 1
ATOM 2599 C CA . THR A 1 338 ? -22.089 -22.466 40.394 1.00 56.94 338 THR A CA 1
ATOM 2600 C C . THR A 1 338 ? -21.575 -23.082 39.093 1.00 56.94 338 THR A C 1
ATOM 2602 O O . THR A 1 338 ? -20.778 -24.016 39.118 1.00 56.94 338 THR A O 1
ATOM 2605 N N . GLY A 1 339 ? -22.020 -22.538 37.953 1.00 60.50 339 GLY A N 1
ATOM 2606 C CA . GLY A 1 339 ? -21.394 -22.690 36.662 1.00 60.50 339 GLY A CA 1
ATOM 2607 C C . GLY A 1 339 ? -19.924 -22.253 36.678 1.00 60.50 339 GLY A C 1
ATOM 2608 O O . GLY A 1 339 ? -19.478 -21.493 37.543 1.00 60.50 339 GLY A O 1
ATOM 2609 N N . PRO A 1 340 ? -19.139 -22.782 35.736 1.00 64.25 340 PRO A N 1
ATOM 2610 C CA . PRO A 1 340 ? -17.713 -22.523 35.651 1.00 64.25 340 PRO A CA 1
ATOM 2611 C C . PRO A 1 340 ? -17.435 -21.020 35.519 1.00 64.25 340 PRO A C 1
ATOM 2613 O O . PRO A 1 340 ? -18.163 -20.293 34.848 1.00 64.25 340 PRO A O 1
ATOM 2616 N N . ILE A 1 341 ? -16.322 -20.574 36.109 1.00 69.38 341 ILE A N 1
ATOM 2617 C CA . ILE A 1 341 ? -15.800 -19.190 36.109 1.00 69.38 341 ILE A CA 1
ATOM 2618 C C . ILE A 1 341 ? -15.868 -18.503 34.724 1.00 69.38 341 ILE A C 1
ATOM 2620 O O . ILE A 1 341 ? -15.954 -17.279 34.644 1.00 69.38 341 ILE A O 1
ATOM 2624 N N . GLY A 1 342 ? -15.874 -19.278 33.634 1.00 68.19 342 GLY A N 1
ATOM 2625 C CA . GLY A 1 342 ? -16.023 -18.785 32.266 1.00 68.19 342 GLY A CA 1
ATOM 2626 C C . GLY A 1 342 ? -17.293 -17.966 32.002 1.00 68.19 342 GLY A C 1
ATOM 2627 O O . GLY A 1 342 ? -17.212 -16.975 31.277 1.00 68.19 342 GLY A O 1
ATOM 2628 N N . ASP A 1 343 ? -18.432 -18.293 32.620 1.00 79.00 343 ASP A N 1
ATOM 2629 C CA . ASP A 1 343 ? -19.701 -17.617 32.303 1.00 79.00 343 ASP A CA 1
ATOM 2630 C C . ASP A 1 343 ? -19.710 -16.158 32.788 1.00 79.00 343 ASP A C 1
ATOM 2632 O O . ASP A 1 343 ? -20.153 -15.259 32.072 1.00 79.00 343 ASP A O 1
ATOM 2636 N N . ALA A 1 344 ? -19.135 -15.883 33.964 1.00 78.81 344 ALA A N 1
ATOM 2637 C CA . ALA A 1 344 ? -19.034 -14.525 34.502 1.00 78.81 344 ALA A CA 1
ATOM 2638 C C . ALA A 1 344 ? -18.146 -13.615 33.632 1.00 78.81 344 ALA A C 1
ATOM 2640 O O . ALA A 1 344 ? -18.463 -12.442 33.430 1.00 78.81 344 ALA A O 1
ATOM 2641 N N . VAL A 1 345 ? -17.062 -14.166 33.075 1.00 83.38 345 VAL A N 1
ATOM 2642 C CA . VAL A 1 345 ? -16.138 -13.439 32.191 1.00 83.38 345 VAL A CA 1
ATOM 2643 C C . VAL A 1 345 ? -16.811 -13.092 30.861 1.00 83.38 345 VAL A C 1
ATOM 2645 O O . VAL A 1 345 ? -16.689 -11.964 30.384 1.00 83.38 345 VAL A O 1
ATOM 2648 N N . ILE A 1 346 ? -17.573 -14.026 30.282 1.00 85.06 346 ILE A N 1
ATOM 2649 C CA . ILE A 1 346 ? -18.328 -13.777 29.045 1.00 85.06 346 ILE A CA 1
ATOM 2650 C C . ILE A 1 346 ? -19.372 -12.677 29.267 1.00 85.06 346 ILE A C 1
ATOM 2652 O O . ILE A 1 346 ? -19.458 -11.748 28.461 1.00 85.06 346 ILE A O 1
ATOM 2656 N N . ILE A 1 347 ? -20.129 -12.734 30.369 1.00 87.12 347 ILE A N 1
ATOM 2657 C CA . ILE A 1 347 ? -21.135 -11.712 30.696 1.00 87.12 347 ILE A CA 1
ATOM 2658 C C . ILE A 1 347 ? -20.465 -10.344 30.900 1.00 87.12 347 ILE A C 1
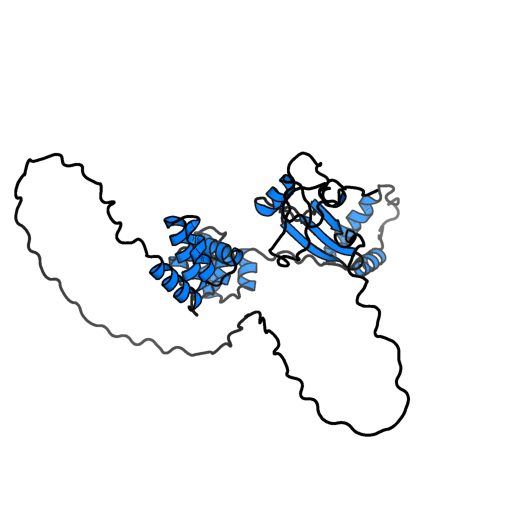ATOM 2660 O O . ILE A 1 347 ? -20.976 -9.338 30.401 1.00 87.12 347 ILE A O 1
ATOM 2664 N N . PHE A 1 348 ? -19.305 -10.294 31.566 1.00 89.81 348 PHE A N 1
ATOM 2665 C CA . PHE A 1 348 ? -18.541 -9.055 31.719 1.00 89.81 348 PHE A CA 1
ATOM 2666 C C . PHE A 1 348 ? -18.122 -8.467 30.366 1.00 89.81 348 PHE A C 1
ATOM 2668 O O . PHE A 1 348 ? -18.351 -7.284 30.127 1.00 89.81 348 PHE A O 1
ATOM 2675 N N . PHE A 1 349 ? -17.582 -9.270 29.441 1.00 89.81 349 PHE A N 1
ATOM 2676 C CA . PHE A 1 349 ? -17.196 -8.772 28.115 1.00 89.81 349 PHE A CA 1
ATOM 2677 C C . PHE A 1 349 ? -18.393 -8.342 27.262 1.00 89.81 349 PHE A C 1
ATOM 2679 O O . PHE A 1 349 ? -18.307 -7.341 26.549 1.00 89.81 349 PHE A O 1
ATOM 2686 N N . GLN A 1 350 ? -19.530 -9.033 27.363 1.00 88.94 350 GLN A N 1
ATOM 2687 C CA . GLN A 1 350 ? -20.771 -8.593 26.719 1.00 88.94 350 GLN A CA 1
ATOM 2688 C C . GLN A 1 350 ? -21.270 -7.264 27.297 1.00 88.94 350 GLN A C 1
ATOM 2690 O O . GLN A 1 350 ? -21.731 -6.401 26.550 1.00 88.94 350 GLN A O 1
ATOM 2695 N N . TRP A 1 351 ? -21.174 -7.077 28.616 1.00 90.50 351 TRP A N 1
ATOM 2696 C CA . TRP A 1 351 ? -21.492 -5.806 29.263 1.00 90.50 351 TRP A CA 1
ATOM 2697 C C . TRP A 1 351 ? -20.525 -4.701 28.832 1.00 90.50 351 TRP A C 1
ATOM 2699 O O . TRP A 1 351 ? -20.976 -3.615 28.476 1.00 90.50 351 TRP A O 1
ATOM 2709 N N . LEU A 1 352 ? -19.224 -4.993 28.777 1.00 90.44 352 LEU A N 1
ATOM 2710 C CA . LEU A 1 352 ? -18.182 -4.069 28.334 1.00 90.44 352 LEU A CA 1
ATOM 2711 C C . LEU A 1 352 ? -18.400 -3.626 26.882 1.00 90.44 352 LEU A C 1
ATOM 2713 O O . LEU A 1 352 ? -18.252 -2.447 26.571 1.00 90.44 352 LEU A O 1
ATOM 2717 N N . GLY A 1 353 ? -18.822 -4.548 26.011 1.00 86.31 353 GLY A N 1
ATOM 2718 C CA . GLY A 1 353 ? -19.184 -4.252 24.624 1.00 86.31 353 GLY A CA 1
ATOM 2719 C C . GLY A 1 353 ? -20.354 -3.274 24.485 1.00 86.31 353 GLY A C 1
ATOM 2720 O O . GLY A 1 353 ? -20.433 -2.580 23.482 1.00 86.31 353 GLY A O 1
ATOM 2721 N N . LYS A 1 354 ? -21.229 -3.166 25.496 1.00 87.12 354 LYS A N 1
ATOM 2722 C CA . LYS A 1 354 ? -22.307 -2.160 25.550 1.00 87.12 354 LYS A CA 1
ATOM 2723 C C . LYS A 1 354 ? -21.845 -0.803 26.096 1.00 87.12 354 LYS A C 1
ATOM 2725 O O . LYS A 1 354 ? -22.610 0.153 26.028 1.00 87.12 354 LYS A O 1
ATOM 2730 N N . GLN A 1 355 ? -20.646 -0.726 26.682 1.00 82.38 355 GLN A N 1
ATOM 2731 C CA . GLN A 1 355 ? -20.051 0.520 27.192 1.00 82.38 355 GLN A CA 1
ATOM 2732 C C . GLN A 1 355 ? -19.155 1.227 26.159 1.00 82.38 355 GLN A C 1
ATOM 2734 O O . GLN A 1 355 ? -18.718 2.353 26.410 1.00 82.38 355 GLN A O 1
ATOM 2739 N N . ALA A 1 356 ? -18.815 0.548 25.059 1.00 77.44 356 ALA A N 1
ATOM 2740 C CA . ALA A 1 356 ? -18.035 1.079 23.940 1.00 77.44 356 ALA A CA 1
ATOM 2741 C C . ALA A 1 356 ? -18.965 1.655 22.871 1.00 77.44 356 ALA A C 1
ATOM 2743 O O . ALA A 1 356 ? -18.578 2.697 22.293 1.00 77.44 356 ALA A O 1
#

Sequence (356 aa):
MSVTRTPACTVKGCPQPSSPEFHIPICGHGLEGHHHHVVKRSQGGKDGPQVFICPDCHHNIDNGEWGNAVKPFPGRGRVYFAWDLHGNTLIEKDIDGQVLSDGDEARLEGEALRAPGSEESAGGEPGRRVASPPSLSTKEESDGLDTDVPGPSDDGASGEVGKPAEASPPDKPVTSGDGTARGSQYDPIHHPNVLTHDQRVAIAGQIKDAEWGRQWLAGDTANAWEAEMGEAAWQYLGDFGYQPESLSNIMNVCAAVPKRLRGYNLRFSHFVVVASENLEDMEMWLDKCAEEQWSVKAFRCQVKGTKPRVKRWSLEELDELLKKFVYKSDEESVSYPTGPIGDAVIIFFQWLGKQA

Secondary structure (DSSP, 8-state):
----PPPS---TT-S-TT-TGGGS-TT-----S----B--GGGTGGGSPPB---HHHHHHHHTSS-EEEEEEETTTEEEEEEE-TT--EEEEEESGGG--S-SSTTSS-S------------------PPPPPP---------------PPPPP-------------------------------------TT---HHHHHHHHHHHHH-SSSHHHHHHHHHHHHHHHHGGGGHHHHGGGSS-HHHHHHHHHHHHHS-GGGGGSS--HHHHHHHTTS-HHHHHHHHHHHHHHT--HHHHHHHHH------PPPPHHHHHHHHHH------STT-----S-THHHHHHHHHHHHTT-

Foldseek 3Di:
DDDDQDFCADDDPDPRRNDVVQQCAQLNPDDPDDWDFPPPCPPPHPPDQTHTHDPVLVCCPPPNFKDWDWDQDPPLGIWIFIAGNVRHTSGIGRRVVPPPDDDDPPPPPDDDDDDDDDDDDDDDDDDDDDDDDDDDPDPPPDPDDDDDDDDDDDDDDDDDDDDDDDDDDDDDDDDDDDDDDDPPPPPPPPPVPDDDPVRLLVLLVVLLPDPPCSLLSLLVVLLVQCVVPNPVSVVSSVSNVDDPVVSVLSNLLNVQDDPVLPPAPDDPLLSSLCSPPDPVVSNVLSVCCSVVVDDSVRSNCVRVNDDPPPDDADPVRLVVLVVVPPPPPPDDPDDDPPPDPVVVVVVSVVVVVVVD

Solvent-accessible surface area (backbone atoms only — not comparable to full-atom values): 23731 Å² total; per-residue (Å²): 135,86,83,83,78,76,59,70,45,84,62,89,83,56,92,53,32,66,41,65,71,68,67,50,30,76,72,69,55,75,87,83,84,67,90,57,84,48,71,56,54,92,80,49,49,97,77,30,82,70,56,40,48,36,60,67,63,48,46,29,47,78,76,50,61,29,49,75,50,77,42,83,40,95,97,55,44,37,30,40,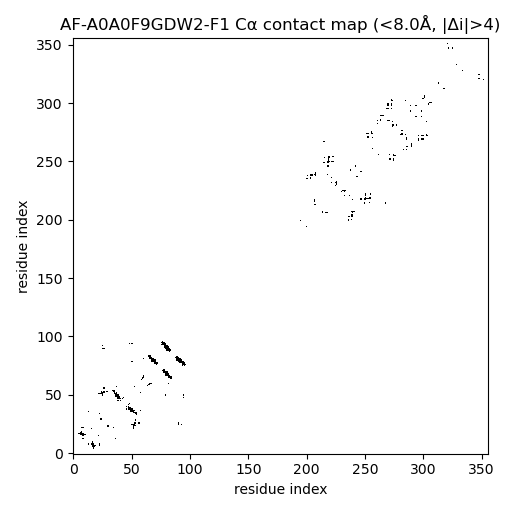38,30,21,44,80,86,66,49,76,76,36,80,45,65,56,54,79,65,64,69,88,79,85,78,86,84,79,81,87,83,86,87,88,80,83,94,76,86,84,89,82,82,89,82,83,90,80,88,77,86,84,79,82,83,87,80,82,74,83,82,76,80,81,76,78,88,74,92,71,86,82,84,78,93,78,89,81,87,82,82,94,80,87,88,84,85,87,84,88,89,88,82,92,83,80,92,78,88,82,78,98,62,87,75,74,75,71,73,78,73,65,93,77,74,76,50,71,70,54,51,54,52,52,25,47,54,39,45,69,38,87,71,65,29,63,58,54,44,12,50,49,48,52,51,39,35,74,73,54,42,78,68,32,57,73,53,55,58,54,43,75,50,58,70,71,60,43,53,53,37,28,51,34,47,70,55,45,58,75,86,73,67,74,56,102,64,61,72,70,51,52,61,66,39,41,83,54,55,74,69,57,35,51,54,50,50,51,50,36,65,74,69,64,50,51,60,69,58,44,39,34,69,78,73,43,74,75,79,80,77,78,83,72,52,71,66,54,48,51,54,48,54,70,66,58,64,82,75,74,78,63,101,74,72,69,75,76,85,60,65,76,65,58,63,54,53,52,50,50,57,53,51,64,74,75,106

Organism: NCBI:txid412755

Mean predicted aligned error: 18.91 Å

Radius of gyration: 33.62 Å; Cα contacts (8 Å, |Δi|>4): 241; chains: 1; bounding box: 77×64×107 Å

pLDDT: mean 74.62, std 23.03, range [30.61, 98.44]